Protein AF-A0A7S2NGM6-F1 (afdb_monomer)

Solvent-accessible surface area (backbone atoms only — not comparable to full-atom values): 11940 Å² total; per-residue (Å²): 82,36,32,37,33,45,49,42,89,90,38,67,65,58,41,50,44,45,74,66,43,60,67,60,17,32,35,34,34,20,30,27,85,57,37,50,48,72,68,43,50,50,50,50,49,59,48,48,64,68,57,46,58,88,62,26,72,83,72,31,34,22,42,80,71,49,78,42,76,29,30,59,62,53,42,58,72,81,42,68,95,61,77,67,72,42,76,45,73,59,84,74,80,75,63,60,42,75,82,64,88,44,73,68,51,50,53,35,62,69,27,51,87,22,94,26,66,33,36,69,42,22,38,86,92,52,85,64,39,46,32,60,48,62,69,72,54,50,50,67,58,44,14,48,40,34,28,77,48,25,89,40,94,46,63,67,60,22,37,55,49,25,46,54,54,52,53,49,30,73,76,73,46,74,55,62,28,35,29,63,52,22,54,52,40,44,73,77,41,68,66,58,84,90,69,82,56,58,53,30,48,32,48,52,47,8,52,30,39,60,58,57,44,54,71,83,38,109

Mean predicted aligned error: 10.1 Å

InterPro domains:
  IPR002903 Ribosomal RNA small subunit methyltransferase H [PF01795] (1-218)
  IPR002903 Ribosomal RNA small subunit methyltransferase H [PTHR11265] (2-218)
  IPR023397 S-adenosyl-L-methionine-dependent methyltransferase, MraW, recognition domain superfamily [G3DSA:1.10.150.170] (107-213)
  IPR023397 S-adenosyl-L-methionine-dependent methyltransferase, MraW, recognition domain superfamily [SSF81799] (108-212)

Nearest PDB structures (foldseek):
  3tka-assembly1_A-2  TM=7.757E-01  e=1.395E-12  Escherichia coli K-12
  1n2x-assembly1_A  TM=7.872E-01  e=7.703E-11  Thermotoga maritima
  1n2x-assembly2_B  TM=7.742E-01  e=1.447E-10  Thermotoga maritima
  5w0t-assembly1_A-2  TM=2.147E-01  e=2.480E-01  Saccharomyces cerevisiae S288C
  2der-assembly2_B  TM=3.338E-01  e=1.165E+00  Escherichia coli

pLDDT: mean 81.14, std 15.0, range [38.56, 97.69]

Sequence (218 aa):
GLYLDASFGRGAYSAELLARAPRGSKLLVAVGEGQADPAAVASARGFLDRAVPAGAAEEGRCTVAGVLPRSLGDVGEALAGQELAGALVDLGAAFLPPGAASADDLLRAFSPLADAPLDLRADRQRGVPASQWLASATVEELSWVLHAYGEDDDPLSALRLAEVILDHQRLNGPYRSVSKLADVVRKAKPATEDKGIHPAKLVLQALRIFVNGELEQL

Structure (mmCIF, N/CA/C/O backbone):
data_AF-A0A7S2NGM6-F1
#
_entry.id   AF-A0A7S2NGM6-F1
#
loop_
_atom_site.group_PDB
_atom_site.id
_atom_site.type_symbol
_atom_site.label_atom_id
_atom_site.label_alt_id
_atom_site.label_comp_id
_atom_site.label_asym_id
_atom_site.label_entity_id
_atom_site.label_seq_id
_atom_site.pdbx_PDB_ins_code
_atom_site.Cartn_x
_atom_site.Cartn_y
_atom_site.Cartn_z
_atom_site.occupancy
_atom_site.B_iso_or_equiv
_atom_site.auth_seq_id
_atom_site.auth_comp_id
_atom_site.auth_asym_id
_atom_site.auth_atom_id
_atom_site.pdbx_PDB_model_num
ATOM 1 N N . GLY A 1 1 ? -17.500 -9.288 22.401 1.00 90.81 1 GLY A N 1
ATOM 2 C CA . GLY A 1 1 ? -16.338 -9.966 21.787 1.00 90.81 1 GLY A CA 1
ATOM 3 C C . GLY A 1 1 ? -15.256 -8.952 21.479 1.00 90.81 1 GLY A C 1
ATOM 4 O O . GLY A 1 1 ? -15.525 -7.758 21.597 1.00 90.81 1 GLY A O 1
ATOM 5 N N . LEU A 1 2 ? -14.054 -9.401 21.126 1.00 94.94 2 LEU A N 1
ATOM 6 C CA . LEU A 1 2 ? -12.957 -8.514 20.739 1.00 94.94 2 LEU A CA 1
ATOM 7 C C . LEU A 1 2 ? -12.918 -8.349 19.215 1.00 94.94 2 LEU A C 1
ATOM 9 O O . LEU A 1 2 ? -12.900 -9.343 18.501 1.00 94.94 2 LEU A O 1
ATOM 13 N N . TYR A 1 3 ? -12.907 -7.114 18.728 1.00 95.38 3 TYR A N 1
ATOM 14 C CA . TYR A 1 3 ? -12.758 -6.773 17.316 1.00 95.38 3 TYR A CA 1
ATOM 15 C C . TYR A 1 3 ? -11.400 -6.124 17.079 1.00 95.38 3 TYR A C 1
ATOM 17 O O . TYR A 1 3 ? -10.904 -5.410 17.952 1.00 95.38 3 TYR A O 1
ATOM 25 N N . LEU A 1 4 ? -10.830 -6.344 15.898 1.00 93.88 4 LEU A N 1
ATOM 26 C CA . LEU A 1 4 ? -9.596 -5.711 15.444 1.00 93.88 4 LEU A CA 1
ATOM 27 C C . LEU A 1 4 ? -9.874 -4.816 14.229 1.00 93.88 4 LEU A C 1
ATOM 29 O O . LEU A 1 4 ? -10.459 -5.283 13.257 1.00 93.88 4 LEU A O 1
ATOM 33 N N . ASP A 1 5 ? -9.412 -3.570 14.262 1.00 92.31 5 ASP A N 1
ATOM 34 C CA . ASP A 1 5 ? -9.160 -2.758 13.064 1.00 92.31 5 ASP A CA 1
ATOM 35 C C . ASP A 1 5 ? -7.647 -2.756 12.820 1.00 92.31 5 ASP A C 1
ATOM 37 O O . ASP A 1 5 ? -6.901 -2.138 13.581 1.00 92.31 5 ASP A O 1
ATOM 41 N N . ALA A 1 6 ? -7.183 -3.498 11.814 1.00 88.00 6 ALA A N 1
ATOM 42 C CA . ALA A 1 6 ? -5.757 -3.647 11.523 1.00 88.00 6 ALA A CA 1
ATOM 43 C C . ALA A 1 6 ? -5.210 -2.562 10.572 1.00 88.00 6 ALA A C 1
ATOM 45 O O . ALA A 1 6 ? -4.041 -2.603 10.191 1.00 88.00 6 ALA A O 1
ATOM 46 N N . SER A 1 7 ? -6.049 -1.601 10.175 1.00 80.44 7 SER A N 1
ATOM 47 C CA . SER A 1 7 ? -5.772 -0.632 9.111 1.00 80.44 7 SER A CA 1
ATOM 48 C C . SER A 1 7 ? -6.390 0.730 9.439 1.00 80.44 7 SER A C 1
ATOM 50 O O . SER A 1 7 ? -7.116 1.303 8.626 1.00 80.44 7 SER A O 1
ATOM 52 N N . PHE A 1 8 ? -6.115 1.258 10.640 1.00 83.75 8 PHE A N 1
ATOM 53 C CA . PHE A 1 8 ? -6.819 2.415 11.211 1.00 83.75 8 PHE A CA 1
ATOM 54 C C . PHE A 1 8 ? -6.991 3.604 10.252 1.00 83.75 8 PHE A C 1
ATOM 56 O O . PHE A 1 8 ? -8.030 4.264 10.271 1.00 83.75 8 PHE A O 1
ATOM 63 N N . GLY A 1 9 ? -5.993 3.901 9.411 1.00 77.81 9 GLY A N 1
ATOM 64 C CA . GLY A 1 9 ? -6.052 5.005 8.452 1.00 77.81 9 GLY A CA 1
ATOM 65 C C . GLY A 1 9 ? -6.415 6.330 9.135 1.00 77.81 9 GLY A C 1
ATOM 66 O O . GLY A 1 9 ? -5.622 6.882 9.894 1.00 77.81 9 GLY A O 1
ATOM 67 N N . ARG A 1 10 ? -7.633 6.840 8.883 1.00 77.56 10 ARG A N 1
ATOM 68 C CA . ARG A 1 10 ? -8.196 8.044 9.544 1.00 77.56 10 ARG A CA 1
ATOM 69 C C . ARG A 1 10 ? -9.312 7.750 10.560 1.00 77.56 10 ARG A C 1
ATOM 71 O O . ARG A 1 10 ? -9.967 8.681 11.021 1.00 77.56 10 ARG A O 1
ATOM 78 N N . GLY A 1 11 ? -9.556 6.481 10.872 1.00 85.69 11 GLY A N 1
ATOM 79 C CA . GLY A 1 11 ? -10.484 6.026 11.905 1.00 85.69 11 GLY A CA 1
ATOM 80 C C . GLY A 1 11 ? -11.950 5.901 11.486 1.00 85.69 11 GLY A C 1
ATOM 81 O O . GLY A 1 11 ? -12.795 5.665 12.344 1.00 85.69 11 GLY A O 1
ATOM 82 N N . ALA A 1 12 ? -12.280 6.033 10.195 1.00 85.75 12 ALA A N 1
ATOM 83 C CA . ALA A 1 12 ? -13.665 5.945 9.719 1.00 85.75 12 ALA A CA 1
ATOM 84 C C . ALA A 1 12 ? -14.311 4.589 10.054 1.00 85.75 12 ALA A C 1
ATOM 86 O O . ALA A 1 12 ? -15.390 4.550 10.643 1.00 85.75 12 ALA A O 1
ATOM 87 N N . TYR A 1 13 ? -13.627 3.482 9.758 1.00 89.31 13 TYR A N 1
ATOM 88 C CA . TYR A 1 13 ? -14.146 2.156 10.087 1.00 89.31 13 TYR A CA 1
ATOM 89 C C . TYR A 1 13 ? -14.149 1.876 11.585 1.00 89.31 13 TYR A C 1
ATOM 91 O O . TYR A 1 13 ? -15.131 1.350 12.099 1.00 89.31 13 TYR A O 1
ATOM 99 N N . SER A 1 14 ? -13.095 2.276 12.300 1.00 92.06 14 SER A N 1
ATOM 100 C CA . SER A 1 14 ? -13.061 2.222 13.763 1.00 92.06 14 SER A CA 1
ATOM 101 C C . SER A 1 14 ? -14.266 2.926 14.398 1.00 92.06 14 SER A C 1
ATOM 103 O O . SER A 1 14 ? -14.893 2.371 15.299 1.00 92.06 14 SER A O 1
ATOM 105 N N . ALA A 1 15 ? -14.636 4.118 13.921 1.00 91.38 15 ALA A N 1
ATOM 106 C CA . ALA A 1 15 ? -15.812 4.837 14.409 1.00 91.38 15 ALA A CA 1
ATOM 107 C C . ALA A 1 15 ? -17.113 4.067 14.128 1.00 91.38 15 ALA A C 1
ATOM 109 O O . ALA A 1 15 ? -17.970 3.960 15.007 1.00 91.38 15 ALA A O 1
ATOM 110 N N . GLU A 1 16 ? -17.240 3.469 12.943 1.00 91.38 16 GLU A N 1
ATOM 111 C CA . GLU A 1 16 ? -18.412 2.668 12.584 1.00 91.38 16 GLU A CA 1
ATOM 112 C C . GLU A 1 16 ? -18.514 1.383 13.423 1.00 91.38 16 GLU A C 1
ATOM 114 O O . GLU A 1 16 ? -19.596 1.022 13.891 1.00 91.38 16 GLU A O 1
ATOM 119 N N . LEU A 1 17 ? -17.381 0.722 13.684 1.00 91.69 17 LEU A N 1
ATOM 120 C CA . LEU A 1 17 ? -17.295 -0.432 14.579 1.00 91.69 17 LEU A CA 1
ATOM 121 C C . LEU A 1 17 ? -17.684 -0.049 16.008 1.00 91.69 17 LEU A C 1
ATOM 123 O O . LEU A 1 17 ? -18.464 -0.762 16.635 1.00 91.69 17 LEU A O 1
ATOM 127 N N . LEU A 1 18 ? -17.214 1.087 16.525 1.00 92.81 18 LEU A N 1
ATOM 128 C CA . LEU A 1 18 ? -17.619 1.577 17.847 1.00 92.81 18 LEU A CA 1
ATOM 129 C C . LEU A 1 18 ? -19.128 1.858 17.924 1.00 92.81 18 LEU A C 1
ATOM 131 O O . LEU A 1 18 ? -19.755 1.584 18.949 1.00 92.81 18 LEU A O 1
ATOM 135 N N . ALA A 1 19 ? -19.722 2.362 16.842 1.00 89.88 19 ALA A N 1
ATOM 136 C CA . ALA A 1 19 ? -21.146 2.677 16.784 1.00 89.88 19 ALA A CA 1
ATOM 137 C C . ALA A 1 19 ? -22.045 1.437 16.634 1.00 89.88 19 ALA A C 1
ATOM 139 O O . ALA A 1 19 ? -23.153 1.424 17.175 1.00 89.88 19 ALA A O 1
ATOM 140 N N . ARG A 1 20 ? -21.599 0.411 15.893 1.00 90.12 20 ARG A N 1
ATOM 141 C CA . ARG A 1 20 ? -22.454 -0.715 15.471 1.00 90.12 20 ARG A CA 1
ATOM 142 C C . ARG A 1 20 ? -22.097 -2.072 16.052 1.00 90.12 20 ARG A C 1
ATOM 144 O O . ARG A 1 20 ? -22.927 -2.980 15.970 1.00 90.12 20 ARG A O 1
ATOM 151 N N . ALA A 1 21 ? -20.896 -2.251 16.597 1.00 91.62 21 ALA A N 1
ATOM 152 C CA . ALA A 1 21 ? -20.508 -3.544 17.142 1.00 91.62 21 ALA A CA 1
ATOM 153 C C . ALA A 1 21 ? -21.448 -3.957 18.291 1.00 91.62 21 ALA A C 1
ATOM 155 O O . ALA A 1 21 ? -21.998 -3.101 18.994 1.00 91.62 21 ALA A O 1
ATOM 156 N N . PRO A 1 22 ? -21.631 -5.272 18.513 1.00 92.88 22 PRO A N 1
ATOM 157 C CA . PRO A 1 22 ? -22.486 -5.772 19.578 1.00 92.88 22 PRO A CA 1
ATOM 158 C C . PRO A 1 22 ? -22.140 -5.160 20.937 1.00 92.88 22 PRO A C 1
ATOM 160 O O . PRO A 1 22 ? -20.972 -4.904 21.241 1.00 92.88 22 PRO A O 1
ATOM 163 N N . ARG A 1 23 ? -23.156 -4.984 21.784 1.00 92.56 23 ARG A N 1
ATOM 164 C CA . ARG A 1 23 ? -22.979 -4.477 23.148 1.00 92.56 23 ARG A CA 1
ATOM 165 C C . ARG A 1 23 ? -21.928 -5.275 23.933 1.00 92.56 23 ARG A C 1
ATOM 167 O O . ARG A 1 23 ? -21.820 -6.491 23.788 1.00 92.56 23 ARG A O 1
ATOM 174 N N . GLY A 1 24 ? -21.134 -4.576 24.741 1.00 91.75 24 GLY A N 1
ATOM 175 C CA . GLY A 1 24 ? -20.036 -5.125 25.538 1.00 91.75 24 GLY A CA 1
ATOM 176 C C . GLY A 1 24 ? -18.816 -5.545 24.716 1.00 91.75 24 GLY A C 1
ATOM 177 O O . GLY A 1 24 ? -17.916 -6.202 25.242 1.00 91.75 24 GLY A O 1
ATOM 178 N N . SER A 1 25 ? -18.780 -5.218 23.423 1.00 94.81 25 SER A N 1
ATOM 179 C CA . SER A 1 25 ? -17.614 -5.490 22.587 1.00 94.81 25 SER A CA 1
ATOM 180 C C . SER A 1 25 ? -16.473 -4.523 22.869 1.00 94.81 25 SER A C 1
ATOM 182 O O . SER A 1 25 ? -16.657 -3.442 23.429 1.00 94.81 25 SER A O 1
ATOM 184 N N . LYS A 1 26 ? -15.275 -4.947 22.484 1.00 94.81 26 LYS A N 1
ATOM 185 C CA . LYS A 1 26 ? -14.062 -4.151 22.593 1.00 94.81 26 LYS A CA 1
ATOM 186 C C . LYS A 1 26 ? -13.407 -4.041 21.226 1.00 94.81 26 LYS A C 1
ATOM 188 O O . LYS A 1 26 ? -13.394 -5.029 20.498 1.00 94.81 26 LYS A O 1
ATOM 193 N N . LEU A 1 27 ? -12.853 -2.880 20.907 1.00 94.69 27 LEU A N 1
ATOM 194 C CA . LEU A 1 27 ? -12.108 -2.622 19.681 1.00 94.69 27 LEU A CA 1
ATOM 195 C C . LEU A 1 27 ? -10.621 -2.443 20.000 1.00 94.69 27 LEU A C 1
ATOM 197 O O . LEU A 1 27 ? -10.245 -1.546 20.755 1.00 94.69 27 LEU A O 1
ATOM 201 N N . LEU A 1 28 ? -9.784 -3.294 19.422 1.00 94.25 28 LEU A N 1
ATOM 202 C CA . LEU A 1 28 ? -8.342 -3.108 19.315 1.00 94.25 28 LEU A CA 1
ATOM 203 C C . LEU A 1 28 ? -8.032 -2.491 17.950 1.00 94.25 28 LEU A C 1
ATOM 205 O O . LEU A 1 28 ? -8.610 -2.890 16.943 1.00 94.25 28 LEU A O 1
ATOM 209 N N . VAL A 1 29 ? -7.132 -1.515 17.923 1.00 91.88 29 VAL A N 1
ATOM 210 C CA . VAL A 1 29 ? -6.756 -0.795 16.702 1.00 91.88 29 VAL A CA 1
ATOM 211 C C . VAL A 1 29 ? -5.259 -0.937 16.479 1.00 91.88 29 VAL A C 1
ATOM 213 O O . VAL A 1 29 ? -4.487 -0.604 17.375 1.00 91.88 29 VAL A O 1
ATOM 216 N N . ALA A 1 30 ? -4.836 -1.396 15.306 1.00 88.50 30 ALA A N 1
ATOM 217 C CA . ALA A 1 30 ? -3.436 -1.412 14.901 1.00 88.50 30 ALA A CA 1
ATOM 218 C C . ALA A 1 30 ? -3.110 -0.199 14.017 1.00 88.50 30 ALA A C 1
ATOM 220 O O . ALA A 1 30 ? -3.886 0.195 13.143 1.00 88.50 30 ALA A O 1
ATOM 221 N N . VAL A 1 31 ? -1.947 0.398 14.258 1.00 80.56 31 VAL A N 1
ATOM 222 C CA . VAL A 1 31 ? -1.371 1.494 13.470 1.00 80.56 31 VAL A CA 1
ATOM 223 C C . VAL A 1 31 ? 0.009 1.052 12.982 1.00 80.56 31 VAL A C 1
ATOM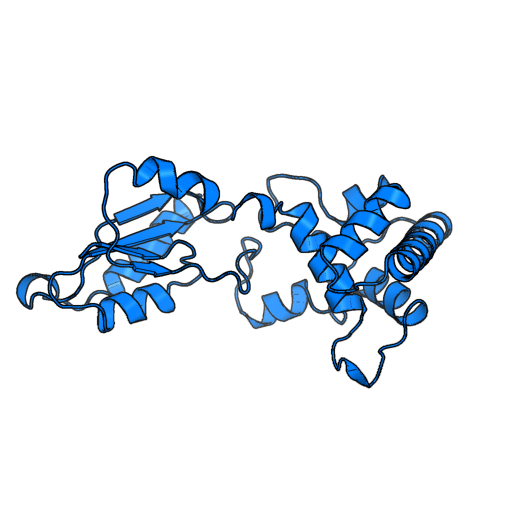 225 O O . VAL A 1 31 ? 0.941 0.937 13.778 1.00 80.56 31 VAL A O 1
ATOM 228 N N . GLY A 1 32 ? 0.097 0.752 11.679 1.00 67.81 32 GLY A N 1
ATOM 229 C CA . GLY A 1 32 ? 1.257 0.143 11.016 1.00 67.81 32 GLY A CA 1
ATOM 230 C C . G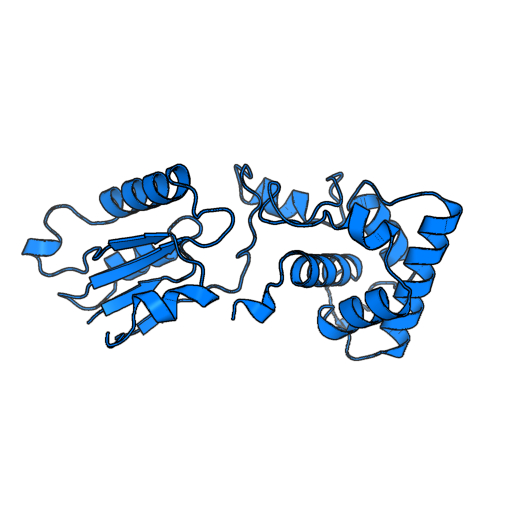LY A 1 32 ? 2.353 1.104 10.548 1.00 67.81 32 GLY A C 1
ATOM 231 O O . GL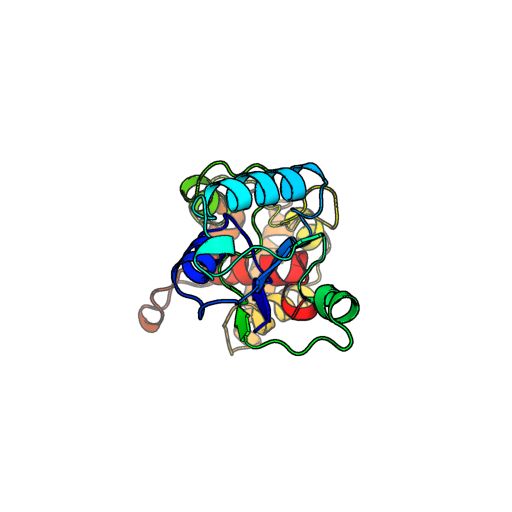Y A 1 32 ? 2.324 2.299 10.845 1.00 67.81 32 GLY A O 1
ATOM 232 N N . GLU A 1 33 ? 3.355 0.579 9.829 1.00 54.19 33 GLU A N 1
ATOM 233 C CA . GLU A 1 33 ? 4.542 1.344 9.411 1.00 54.19 33 GLU A CA 1
ATOM 234 C C . GLU A 1 33 ? 4.197 2.545 8.507 1.00 54.19 33 GLU A C 1
ATOM 236 O O . GLU A 1 33 ? 3.277 2.504 7.695 1.00 54.19 33 GLU A O 1
ATOM 241 N N . GLY A 1 34 ? 4.898 3.664 8.728 1.00 55.22 34 GLY A N 1
ATOM 242 C CA . GLY A 1 34 ? 4.520 5.005 8.256 1.00 55.22 34 GLY A CA 1
ATOM 243 C C . GLY A 1 34 ? 3.577 5.772 9.204 1.00 55.22 34 GLY A C 1
ATOM 244 O O . GLY A 1 34 ? 3.481 6.996 9.102 1.00 55.22 34 GLY A O 1
ATOM 245 N N . GLN A 1 35 ? 2.916 5.086 10.151 1.00 52.00 35 GLN A N 1
ATOM 246 C CA . GLN A 1 35 ? 2.034 5.636 11.204 1.00 52.00 35 GLN A CA 1
ATOM 247 C C . GLN A 1 35 ? 2.297 5.017 12.603 1.00 52.00 35 GLN A C 1
ATOM 249 O O . GLN A 1 35 ? 1.558 5.274 13.550 1.00 52.00 35 GLN A O 1
ATOM 254 N N . ALA A 1 36 ? 3.358 4.224 12.769 1.00 52.81 36 ALA A N 1
ATOM 255 C CA . ALA A 1 36 ? 3.771 3.651 14.056 1.00 52.81 36 ALA A CA 1
ATOM 256 C C . ALA A 1 36 ? 4.654 4.606 14.895 1.00 52.81 36 ALA A C 1
ATOM 258 O O . ALA A 1 36 ? 5.235 4.208 15.904 1.00 52.81 36 ALA A O 1
ATOM 259 N N . ASP A 1 37 ? 4.771 5.874 14.489 1.00 62.28 37 ASP A N 1
ATOM 260 C CA . ASP A 1 37 ? 5.362 6.935 15.310 1.00 62.28 37 ASP A CA 1
ATOM 261 C C . ASP A 1 37 ? 4.427 7.242 16.504 1.00 62.28 37 ASP A C 1
ATOM 263 O O . ASP A 1 37 ? 3.202 7.297 16.321 1.00 62.28 37 ASP A O 1
ATOM 267 N N . PRO A 1 38 ? 4.963 7.485 17.719 1.00 69.62 38 PRO A N 1
ATOM 268 C CA . PRO A 1 38 ? 4.216 8.041 18.850 1.00 69.62 38 PRO A CA 1
ATOM 269 C C . PRO A 1 38 ? 3.168 9.111 18.495 1.00 69.62 38 PRO A C 1
ATOM 271 O O . PRO A 1 38 ? 2.083 9.114 19.080 1.00 69.62 38 PRO A O 1
ATOM 274 N N . ALA A 1 39 ? 3.448 9.995 17.534 1.00 70.25 39 ALA A N 1
ATOM 275 C CA . ALA A 1 39 ? 2.529 11.041 17.086 1.00 70.25 39 ALA A CA 1
ATOM 276 C C . ALA A 1 39 ? 1.257 10.485 16.421 1.00 70.25 39 ALA A C 1
ATOM 278 O O . ALA A 1 39 ? 0.151 10.962 16.687 1.00 70.25 39 ALA A O 1
ATOM 279 N N . ALA A 1 40 ? 1.389 9.461 15.582 1.00 70.19 40 ALA A N 1
ATOM 280 C CA . ALA A 1 40 ? 0.258 8.843 14.901 1.00 70.19 40 ALA A CA 1
ATOM 281 C C . ALA A 1 40 ? -0.549 7.946 15.854 1.00 70.19 40 ALA A C 1
ATOM 283 O O . ALA A 1 40 ? -1.780 7.994 15.838 1.00 70.19 40 ALA A O 1
ATOM 284 N N . VAL A 1 41 ? 0.112 7.257 16.791 1.00 80.56 41 VAL A N 1
ATOM 285 C CA . VAL A 1 41 ? -0.561 6.562 17.904 1.00 80.56 41 VAL A CA 1
ATOM 286 C C . VAL A 1 41 ? -1.352 7.545 18.774 1.00 80.56 41 VAL A C 1
ATOM 288 O O . VAL A 1 41 ? -2.499 7.271 19.132 1.00 80.56 41 VAL A O 1
ATOM 291 N N . ALA A 1 42 ? -0.771 8.700 19.110 1.00 82.94 42 ALA A N 1
ATOM 292 C CA . ALA A 1 42 ? -1.444 9.740 19.887 1.00 82.94 42 ALA A CA 1
ATOM 293 C C . ALA A 1 42 ? -2.636 10.341 19.126 1.00 82.94 42 ALA A C 1
ATOM 295 O O . ALA A 1 42 ? -3.703 10.538 19.710 1.00 82.94 42 ALA A O 1
ATOM 296 N N . SER A 1 43 ? -2.484 10.576 17.820 1.00 82.44 43 SER A N 1
ATOM 297 C CA . SER A 1 43 ? -3.569 11.028 16.943 1.00 82.44 43 SER A CA 1
ATOM 298 C C . SER A 1 43 ? -4.719 10.016 16.900 1.00 82.44 43 SER A C 1
ATOM 300 O O . SER A 1 43 ? -5.878 10.392 17.091 1.00 82.44 43 SER A O 1
ATOM 302 N N . ALA A 1 44 ? -4.400 8.727 16.737 1.00 85.75 44 ALA A N 1
ATOM 303 C CA . ALA A 1 44 ? -5.376 7.643 16.735 1.00 85.75 44 ALA A CA 1
ATOM 304 C C . ALA A 1 44 ? -6.132 7.559 18.064 1.00 85.75 44 ALA A C 1
ATOM 306 O O . ALA A 1 44 ? -7.362 7.552 18.067 1.00 85.75 44 ALA A O 1
ATOM 307 N N . ARG A 1 45 ? -5.416 7.593 19.195 1.00 88.50 45 ARG A N 1
ATOM 308 C CA . ARG A 1 45 ? -6.025 7.645 20.535 1.00 88.50 45 ARG A CA 1
ATOM 309 C C . ARG A 1 45 ? -6.960 8.841 20.678 1.00 88.50 45 ARG A C 1
ATOM 311 O O . ARG A 1 45 ? -8.125 8.660 21.001 1.00 88.50 45 ARG A O 1
ATOM 318 N N . GLY A 1 46 ? -6.492 10.042 20.338 1.00 88.88 46 GLY A N 1
ATOM 319 C CA . GLY A 1 46 ? -7.308 11.250 20.436 1.00 88.88 46 GLY A CA 1
ATOM 320 C C . GLY A 1 46 ? -8.553 11.216 19.544 1.00 88.88 46 GLY A C 1
ATOM 321 O O . GLY A 1 46 ? -9.592 11.753 19.922 1.00 88.88 46 GLY A O 1
ATOM 322 N N . PHE A 1 47 ? -8.478 10.603 18.360 1.00 90.19 47 PHE A N 1
ATOM 323 C CA . PHE A 1 47 ? -9.652 10.366 17.518 1.00 90.19 47 PHE A CA 1
ATOM 324 C C . PHE A 1 47 ? -10.630 9.389 18.176 1.00 90.19 47 PHE A C 1
ATOM 326 O O . PHE A 1 47 ? -11.815 9.699 18.282 1.00 90.19 47 PHE A O 1
ATOM 333 N N . LEU A 1 48 ? -10.132 8.240 18.632 1.00 90.75 48 LEU A N 1
ATOM 334 C CA . LEU A 1 48 ? -10.932 7.178 19.237 1.00 90.75 48 LEU A CA 1
ATOM 335 C C . LEU A 1 48 ? -11.635 7.653 20.514 1.00 90.75 48 LEU A C 1
ATOM 337 O O . LEU A 1 48 ? -12.825 7.402 20.671 1.00 90.75 48 LEU A O 1
ATOM 341 N N . ASP A 1 49 ? -10.952 8.428 21.357 1.00 88.19 49 ASP A N 1
ATOM 342 C CA . ASP A 1 49 ? -11.526 9.014 22.574 1.00 88.19 49 ASP A CA 1
ATOM 343 C C . ASP A 1 49 ? -12.719 9.935 22.272 1.00 88.19 49 ASP A C 1
ATOM 345 O O . ASP A 1 49 ? -13.668 9.999 23.048 1.00 88.19 49 ASP A O 1
ATOM 349 N N . ARG A 1 50 ? -12.703 10.632 21.126 1.00 88.62 50 ARG A N 1
ATOM 350 C CA . ARG A 1 50 ? -13.837 11.456 20.667 1.00 88.62 50 ARG A CA 1
ATOM 351 C C . ARG A 1 50 ? -14.929 10.640 19.979 1.00 88.62 50 ARG A C 1
ATOM 353 O O . ARG A 1 50 ? -16.078 11.073 19.956 1.00 88.62 50 ARG A O 1
ATOM 360 N N . ALA A 1 51 ? -14.566 9.516 19.365 1.00 87.69 51 ALA A N 1
ATOM 361 C CA . ALA A 1 51 ? -15.494 8.646 18.651 1.00 87.69 51 ALA A CA 1
ATOM 362 C C . ALA A 1 51 ? -16.329 7.780 19.607 1.00 87.69 51 ALA A C 1
ATOM 364 O O . ALA A 1 51 ? -17.457 7.421 19.273 1.00 87.69 51 ALA A O 1
ATOM 365 N N . VAL A 1 52 ? -15.801 7.459 20.793 1.00 85.94 52 VAL A N 1
ATOM 366 C CA . VAL A 1 52 ? -16.543 6.758 21.847 1.00 85.94 52 VAL A CA 1
ATOM 367 C C . VAL A 1 52 ? -17.540 7.728 22.501 1.00 85.94 52 VAL A C 1
ATOM 369 O O . VAL A 1 52 ? -17.123 8.731 23.081 1.00 85.94 52 VAL A O 1
ATOM 372 N N . PRO A 1 53 ? -18.858 7.454 22.461 1.00 79.06 53 PRO A N 1
ATOM 373 C CA . PRO A 1 53 ? -19.839 8.283 23.155 1.00 79.06 53 PRO A CA 1
ATOM 374 C C . PRO A 1 53 ? -19.584 8.326 24.668 1.00 79.06 53 PRO A C 1
ATOM 376 O O . PRO A 1 53 ? -19.226 7.316 25.275 1.00 79.06 53 PRO A O 1
ATOM 379 N N . ALA A 1 54 ? -19.837 9.473 25.303 1.00 82.94 54 ALA A N 1
ATOM 380 C CA . ALA A 1 54 ? -19.826 9.560 26.762 1.00 82.94 54 ALA A CA 1
ATOM 381 C C . ALA A 1 54 ? -20.836 8.561 27.358 1.00 82.94 54 ALA A C 1
ATOM 383 O O . ALA A 1 54 ? -21.959 8.460 26.869 1.00 82.94 54 ALA A O 1
ATOM 384 N N . GLY A 1 55 ? -20.434 7.814 28.388 1.00 83.12 55 GLY A N 1
ATOM 385 C CA . GLY A 1 55 ? -21.279 6.774 28.985 1.00 83.12 55 GLY A CA 1
ATOM 386 C C . GLY A 1 55 ? -21.297 5.439 28.224 1.00 83.12 55 GLY A C 1
ATOM 387 O O . GLY A 1 55 ? -22.074 4.548 28.564 1.00 83.12 55 GLY A O 1
ATOM 388 N N . ALA A 1 56 ? -20.482 5.273 27.170 1.00 84.06 56 ALA A N 1
ATOM 389 C CA . ALA A 1 56 ? -20.488 4.059 26.350 1.00 84.06 56 ALA A CA 1
ATOM 390 C C . ALA A 1 56 ? -20.239 2.780 27.162 1.00 84.06 56 ALA A C 1
ATOM 392 O O . ALA A 1 56 ? -20.849 1.756 26.863 1.00 84.06 56 ALA A O 1
ATOM 393 N N . ALA A 1 57 ? -19.381 2.819 28.183 1.00 84.31 57 ALA A N 1
ATOM 394 C CA . ALA A 1 57 ? -19.107 1.648 29.013 1.00 84.31 57 ALA A CA 1
ATOM 395 C C . ALA A 1 57 ? -20.322 1.278 29.881 1.00 84.31 57 ALA A C 1
ATOM 397 O O . ALA A 1 57 ? -20.710 0.112 29.947 1.00 84.31 57 ALA A O 1
ATOM 398 N N . GLU A 1 58 ? -20.952 2.276 30.491 1.00 87.94 58 GLU A N 1
ATOM 399 C CA . GLU A 1 58 ? -22.111 2.156 31.374 1.00 87.94 58 GLU A CA 1
ATOM 400 C C . GLU A 1 58 ? -23.361 1.690 30.617 1.00 87.94 58 GLU A C 1
ATOM 402 O O . GLU A 1 58 ? -24.140 0.883 31.121 1.00 87.94 58 GLU A O 1
ATOM 407 N N . GLU A 1 59 ? -23.523 2.135 29.371 1.00 88.38 59 GLU A N 1
ATOM 408 C CA . GLU A 1 59 ? -24.588 1.694 28.463 1.00 88.38 59 GLU A CA 1
ATOM 409 C C . GLU A 1 59 ? -24.287 0.346 27.780 1.00 88.38 59 GLU A C 1
ATOM 411 O O . GLU A 1 59 ? -25.076 -0.143 26.958 1.00 88.38 59 GLU A O 1
ATOM 416 N N . GLY A 1 60 ? -23.128 -0.246 28.080 1.00 88.06 60 GLY A N 1
ATOM 417 C CA . GLY A 1 60 ? -22.665 -1.493 27.490 1.00 88.06 60 GLY A CA 1
ATOM 418 C C . GLY A 1 60 ? -22.448 -1.399 25.982 1.00 88.06 60 GLY A C 1
ATOM 419 O O . GLY A 1 60 ? -22.646 -2.387 25.288 1.00 88.06 60 GLY A O 1
ATOM 420 N N . ARG A 1 61 ? -22.092 -0.238 25.429 1.00 90.69 61 ARG A N 1
ATOM 421 C CA . ARG A 1 61 ? -21.696 -0.091 24.019 1.00 90.69 61 ARG A CA 1
ATOM 422 C C . ARG A 1 61 ? -20.280 -0.627 23.789 1.00 90.69 61 ARG A C 1
ATOM 424 O O . ARG A 1 61 ? -19.587 -1.037 24.719 1.00 90.69 61 ARG A O 1
ATOM 431 N N . CYS A 1 62 ? -19.869 -0.663 22.525 1.00 91.69 62 CYS A N 1
ATOM 432 C CA . CYS A 1 62 ? -18.499 -1.004 22.174 1.00 91.69 62 CYS A CA 1
ATOM 433 C C . CYS A 1 62 ? -17.531 0.055 22.725 1.00 91.69 62 CYS A C 1
ATOM 435 O O . CYS A 1 62 ? -17.806 1.253 22.650 1.00 91.69 62 CYS A O 1
ATOM 437 N N . THR A 1 63 ? -16.408 -0.387 23.285 1.00 93.56 63 THR A N 1
ATOM 438 C CA . THR A 1 63 ? -15.359 0.491 23.827 1.00 93.56 63 THR A CA 1
ATOM 439 C C . THR A 1 63 ? -14.005 0.168 23.214 1.00 93.56 63 THR A C 1
ATOM 441 O O . THR A 1 63 ? -13.801 -0.895 22.632 1.00 93.56 63 THR A O 1
ATOM 444 N N . VAL A 1 64 ? -13.055 1.087 23.336 1.00 94.19 64 VAL A N 1
ATOM 445 C CA . VAL A 1 64 ? -11.694 0.888 22.831 1.00 94.19 64 VAL A CA 1
ATOM 446 C C . VAL A 1 64 ? -10.888 0.112 23.873 1.00 94.19 64 VAL A C 1
ATOM 448 O O . VAL A 1 64 ? -10.775 0.538 25.020 1.00 94.19 64 VAL A O 1
ATOM 451 N N . ALA A 1 65 ? -10.323 -1.030 23.484 1.00 92.75 65 ALA A N 1
ATOM 452 C CA . ALA A 1 65 ? -9.416 -1.820 24.319 1.00 92.75 65 ALA A CA 1
ATOM 453 C C . ALA A 1 65 ? -7.971 -1.320 24.251 1.00 92.75 65 ALA A C 1
ATOM 455 O O . ALA A 1 65 ? -7.240 -1.431 25.234 1.00 92.75 65 ALA A O 1
ATOM 456 N N . GLY A 1 66 ? -7.548 -0.783 23.108 1.00 91.25 66 GLY A N 1
ATOM 457 C CA . GLY A 1 66 ? -6.196 -0.269 22.957 1.00 91.25 66 GLY A CA 1
ATOM 458 C C . GLY A 1 66 ? -5.834 0.092 21.526 1.00 91.25 66 GLY A C 1
ATOM 459 O O . GLY A 1 66 ? -6.544 -0.238 20.578 1.00 91.25 66 GLY A O 1
ATOM 460 N N . VAL A 1 67 ? -4.688 0.760 21.410 1.00 90.88 67 VAL A N 1
ATOM 461 C CA . VAL A 1 67 ? -4.041 1.101 20.143 1.00 90.88 67 VAL A CA 1
ATOM 462 C C . VAL A 1 67 ? -2.654 0.463 20.141 1.00 90.88 67 VAL A C 1
ATOM 464 O O . VAL A 1 67 ? -1.848 0.758 21.030 1.00 90.88 67 VAL A O 1
ATOM 467 N N . LEU A 1 68 ? -2.402 -0.418 19.177 1.00 88.69 68 LEU A N 1
ATOM 468 C CA . LEU A 1 68 ? -1.162 -1.162 18.991 1.00 88.69 68 LEU A CA 1
ATOM 469 C C . LEU A 1 68 ? -0.305 -0.480 17.914 1.00 88.69 68 LEU A C 1
ATOM 471 O O . LEU A 1 68 ? -0.765 -0.359 16.780 1.00 88.69 68 LEU A O 1
ATOM 475 N N . PRO A 1 69 ? 0.939 -0.070 18.216 1.00 85.19 69 PRO A N 1
ATOM 476 C CA . PRO A 1 69 ? 1.880 0.438 17.217 1.00 85.19 69 PRO A CA 1
ATOM 477 C C . PRO A 1 69 ? 2.519 -0.727 16.448 1.00 85.19 69 PRO A C 1
ATOM 479 O O . PRO A 1 69 ? 3.702 -1.020 16.611 1.00 85.19 69 PRO A O 1
ATOM 482 N N . ARG A 1 70 ? 1.706 -1.469 15.698 1.00 83.25 70 ARG A N 1
ATOM 483 C CA . ARG A 1 70 ? 2.101 -2.670 14.954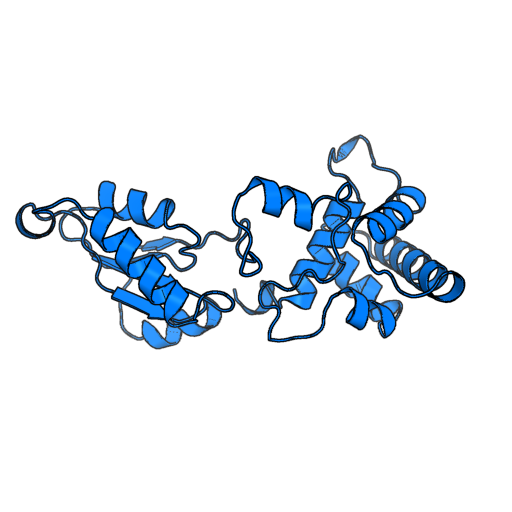 1.00 83.25 70 ARG A CA 1
ATOM 484 C C . ARG A 1 70 ? 1.477 -2.631 13.564 1.00 83.25 70 ARG A C 1
ATOM 486 O O . ARG A 1 70 ? 0.337 -2.186 13.423 1.00 83.25 70 ARG A O 1
ATOM 493 N N . SER A 1 71 ? 2.220 -3.087 12.559 1.00 76.88 71 SER A N 1
ATOM 494 C CA . SER A 1 71 ? 1.683 -3.340 11.219 1.00 76.88 71 SER A CA 1
ATOM 495 C C . SER A 1 71 ? 0.804 -4.588 11.213 1.00 76.88 71 SER A C 1
ATOM 497 O O . SER A 1 71 ? 0.764 -5.338 12.190 1.00 76.88 71 SER A O 1
ATOM 499 N N . LEU A 1 72 ? 0.099 -4.801 10.100 1.00 76.94 72 LEU A N 1
ATOM 500 C CA . LEU A 1 72 ? -0.712 -5.994 9.882 1.00 76.94 72 LEU A CA 1
ATOM 501 C C . LEU A 1 72 ? 0.115 -7.281 10.044 1.00 76.94 72 LEU A C 1
ATOM 503 O O . LEU A 1 72 ? -0.310 -8.163 10.783 1.00 76.94 72 LEU A O 1
ATOM 507 N N . GLY A 1 73 ? 1.316 -7.342 9.457 1.00 76.25 73 GLY A N 1
ATOM 508 C CA . GLY A 1 73 ? 2.194 -8.514 9.555 1.00 76.25 73 GLY A CA 1
ATOM 509 C C . GLY A 1 73 ? 2.617 -8.867 10.989 1.00 76.25 73 GLY A C 1
ATOM 510 O O . GLY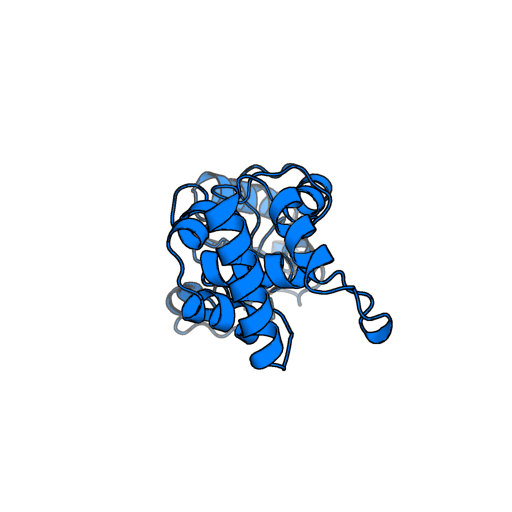 A 1 73 ? 2.741 -10.042 11.325 1.00 76.25 73 GLY A O 1
ATOM 511 N N . ASP A 1 74 ? 2.745 -7.870 11.870 1.00 82.00 74 ASP A N 1
ATOM 512 C CA . ASP A 1 74 ? 3.212 -8.069 13.251 1.00 82.00 74 ASP A CA 1
ATOM 513 C C . ASP A 1 74 ? 2.072 -8.161 14.280 1.00 82.00 74 ASP A C 1
ATOM 515 O O . ASP A 1 74 ? 2.293 -8.507 15.447 1.00 82.00 74 ASP A O 1
ATOM 519 N N . VAL A 1 75 ? 0.836 -7.809 13.903 1.00 85.25 75 VAL A N 1
ATOM 520 C CA . VAL A 1 75 ? -0.278 -7.725 14.863 1.00 85.25 75 VAL A CA 1
ATOM 521 C C . VAL A 1 75 ? -0.635 -9.095 15.443 1.00 85.25 75 VAL A C 1
ATOM 523 O O . VAL A 1 75 ? -1.090 -9.179 16.585 1.00 85.25 75 VAL A O 1
ATOM 526 N N . GLY A 1 76 ? -0.375 -10.172 14.697 1.00 84.19 76 GLY A N 1
ATOM 527 C CA . GLY A 1 76 ? -0.626 -11.546 15.130 1.00 84.19 76 GLY A CA 1
ATOM 528 C C . GLY A 1 76 ? 0.136 -11.922 16.401 1.00 84.19 76 GLY A C 1
ATOM 529 O O . GLY A 1 76 ? -0.443 -12.530 17.301 1.00 84.19 76 GLY A O 1
ATOM 530 N N . GLU A 1 77 ? 1.394 -11.493 16.537 1.00 84.31 77 GLU A N 1
ATOM 531 C CA . GLU A 1 77 ? 2.194 -11.752 17.741 1.00 84.31 77 GLU A CA 1
ATOM 532 C C . GLU A 1 77 ? 1.591 -11.076 18.978 1.00 84.31 77 GLU A C 1
ATOM 534 O O . GLU A 1 77 ? 1.517 -11.669 20.055 1.00 84.31 77 GLU A O 1
ATOM 539 N N . ALA A 1 78 ? 1.102 -9.842 18.819 1.00 82.81 78 ALA A N 1
ATOM 540 C CA . ALA A 1 78 ? 0.473 -9.082 19.899 1.00 82.81 78 ALA A CA 1
ATOM 541 C C . ALA A 1 78 ? -0.897 -9.649 20.314 1.00 82.81 78 ALA A C 1
ATOM 543 O O . ALA A 1 78 ? -1.368 -9.378 21.421 1.00 82.81 78 ALA A O 1
ATOM 544 N N . LEU A 1 79 ? -1.536 -10.421 19.434 1.00 86.94 79 LEU A N 1
ATOM 545 C CA . LEU A 1 79 ? -2.849 -11.029 19.646 1.00 86.94 79 LEU A CA 1
ATOM 546 C C . LEU A 1 79 ? -2.768 -12.521 19.989 1.00 86.94 79 LEU A C 1
ATOM 548 O O . LEU A 1 79 ? -3.807 -13.174 20.099 1.00 86.94 79 LEU A O 1
ATOM 552 N N . ALA A 1 80 ? -1.568 -13.071 20.186 1.00 86.69 80 ALA A N 1
ATOM 553 C CA . ALA A 1 80 ? -1.382 -14.484 20.489 1.00 86.69 80 ALA A CA 1
ATOM 554 C C . ALA A 1 80 ? -2.247 -14.928 21.688 1.00 86.69 80 ALA A C 1
ATOM 556 O O . ALA A 1 80 ? -2.159 -14.386 22.792 1.00 86.69 80 ALA A O 1
ATOM 557 N N . GLY A 1 81 ? -3.110 -15.923 21.457 1.00 84.94 81 GLY A N 1
ATOM 558 C CA . GLY A 1 81 ? -4.028 -16.461 22.468 1.00 84.94 81 GLY A CA 1
ATOM 559 C C . GLY A 1 81 ? -5.298 -15.637 22.716 1.00 84.94 81 GLY A C 1
ATOM 560 O O . GLY A 1 81 ? -6.072 -15.993 23.603 1.00 84.94 81 GLY A O 1
ATOM 561 N N . GLN A 1 82 ? -5.538 -14.562 21.959 1.00 87.81 82 GLN A N 1
ATOM 562 C CA . GLN A 1 82 ? -6.802 -13.823 21.973 1.00 87.81 82 GLN A CA 1
ATOM 563 C C . GLN A 1 82 ? -7.732 -14.335 20.868 1.00 87.81 82 GLN A C 1
ATOM 565 O O . GLN A 1 82 ? -7.334 -14.454 19.712 1.00 87.81 82 GLN A O 1
ATOM 570 N N . GLU A 1 83 ? -8.994 -14.591 21.206 1.00 91.94 83 GLU A N 1
ATOM 571 C CA . GLU A 1 83 ? -10.022 -14.930 20.221 1.00 91.94 83 GLU A CA 1
ATOM 572 C C . GLU A 1 83 ? -10.695 -13.649 19.707 1.00 91.94 83 GLU A C 1
ATOM 574 O O . GLU A 1 83 ? -11.284 -12.878 20.477 1.00 91.94 83 GLU A O 1
ATOM 579 N N . LEU A 1 84 ? -10.596 -13.405 18.398 1.00 93.31 84 LEU A N 1
ATOM 580 C CA . LEU A 1 84 ? -11.256 -12.279 17.745 1.00 93.31 84 LEU A CA 1
ATOM 581 C C . LEU A 1 84 ? -12.674 -12.674 17.323 1.00 93.31 84 LEU A C 1
ATOM 583 O O . LEU A 1 84 ? -12.880 -13.648 16.608 1.00 93.31 84 LEU A O 1
ATOM 587 N N . ALA A 1 85 ? -13.651 -11.856 17.706 1.00 94.81 85 ALA A N 1
ATOM 588 C CA . ALA A 1 85 ? -15.013 -11.914 17.182 1.00 94.81 85 ALA A CA 1
ATOM 589 C C . ALA A 1 85 ? -15.107 -11.374 15.743 1.00 94.81 85 ALA A C 1
ATOM 591 O O . ALA A 1 85 ? -16.081 -11.647 15.045 1.00 94.81 85 ALA A O 1
ATOM 592 N N . GLY A 1 86 ? -14.113 -10.598 15.308 1.00 92.38 86 GLY A N 1
ATOM 593 C CA . GLY A 1 86 ? -13.980 -10.116 13.940 1.00 92.38 86 GLY A CA 1
ATOM 594 C C . GLY A 1 86 ? -12.709 -9.293 13.754 1.00 92.38 86 GLY A C 1
ATOM 595 O O . GLY A 1 86 ? -12.211 -8.681 14.700 1.00 92.38 86 GLY A O 1
ATOM 596 N N . ALA A 1 87 ? -12.198 -9.266 12.530 1.00 91.56 87 ALA A N 1
ATOM 597 C CA . ALA A 1 87 ? -11.084 -8.420 12.133 1.00 91.56 87 ALA A CA 1
ATOM 598 C C . ALA A 1 87 ? -11.447 -7.681 10.845 1.00 91.56 87 ALA A C 1
ATOM 600 O O . ALA A 1 87 ? -12.067 -8.253 9.948 1.00 91.56 87 ALA A O 1
ATOM 601 N N . LEU A 1 88 ? -11.068 -6.412 10.778 1.00 89.06 88 LEU A N 1
ATOM 602 C CA . LEU A 1 88 ? -11.148 -5.584 9.591 1.00 89.06 88 LEU A CA 1
ATOM 603 C C . LEU A 1 88 ? -9.736 -5.304 9.096 1.00 89.06 88 LEU A C 1
ATOM 605 O O . LEU A 1 88 ? -8.874 -4.873 9.864 1.00 89.06 88 LEU A O 1
ATOM 609 N N . VAL A 1 89 ? -9.552 -5.500 7.797 1.00 85.44 89 VAL A N 1
ATOM 610 C CA . VAL A 1 89 ? -8.361 -5.086 7.068 1.00 85.44 89 VAL A CA 1
ATOM 611 C C . VAL A 1 89 ? -8.835 -4.374 5.808 1.00 85.44 89 VAL A C 1
ATOM 613 O O . VAL A 1 89 ? -9.459 -4.992 4.946 1.00 85.44 89 VAL A O 1
ATOM 616 N N . ASP A 1 90 ? -8.581 -3.073 5.716 1.00 79.25 90 ASP A N 1
ATOM 617 C CA . ASP A 1 90 ? -8.747 -2.324 4.475 1.00 79.25 90 ASP A CA 1
ATOM 618 C C . ASP A 1 90 ? -7.440 -2.374 3.679 1.00 79.25 90 ASP A C 1
ATOM 620 O O . ASP A 1 90 ? -6.439 -1.759 4.047 1.00 79.25 90 ASP A O 1
ATOM 624 N N . LEU A 1 91 ? -7.463 -3.139 2.586 1.00 69.06 91 LEU A N 1
ATOM 625 C CA . LEU A 1 91 ? -6.366 -3.241 1.617 1.00 69.06 91 LEU A CA 1
ATOM 626 C C . LEU A 1 91 ? -6.370 -2.071 0.623 1.00 69.06 91 LEU A C 1
ATOM 628 O O . LEU A 1 91 ? -5.415 -1.869 -0.128 1.00 69.06 91 LEU A O 1
ATOM 632 N N . GLY A 1 92 ? -7.452 -1.291 0.607 1.00 60.34 92 GLY A N 1
ATOM 633 C CA . GLY A 1 92 ? -7.593 -0.080 -0.175 1.00 60.34 92 GLY A CA 1
ATOM 634 C C . GLY A 1 92 ? -6.855 1.082 0.480 1.00 60.34 92 GLY A C 1
ATOM 635 O O . GLY A 1 92 ? -7.137 1.480 1.603 1.00 60.34 92 GLY A O 1
ATOM 636 N N . ALA A 1 93 ? -5.917 1.676 -0.260 1.00 51.31 93 ALA A N 1
ATOM 637 C CA . ALA A 1 93 ? -5.220 2.915 0.106 1.00 51.31 93 ALA A CA 1
ATOM 638 C C . ALA A 1 93 ? -4.377 2.871 1.400 1.00 51.31 93 ALA A C 1
ATOM 640 O O . ALA A 1 93 ? -4.020 3.923 1.936 1.00 51.31 93 ALA A O 1
ATOM 641 N N . ALA A 1 94 ? -3.981 1.685 1.864 1.00 42.69 94 ALA A N 1
ATOM 642 C CA . ALA A 1 94 ? -3.168 1.504 3.065 1.00 42.69 94 ALA A CA 1
ATOM 643 C C . ALA A 1 94 ? -1.671 1.827 2.885 1.00 42.69 94 ALA A C 1
ATOM 645 O O . ALA A 1 94 ? -0.846 1.230 3.549 1.00 42.69 94 ALA A O 1
ATOM 646 N N . PHE A 1 95 ? -1.288 2.777 2.030 1.00 47.38 95 PHE A N 1
ATOM 647 C CA . PHE A 1 95 ? 0.098 3.263 1.951 1.00 47.38 95 PHE A CA 1
ATOM 648 C C . PHE A 1 95 ? 0.082 4.771 1.673 1.00 47.38 95 PHE A C 1
ATOM 650 O O . PHE A 1 95 ? 0.407 5.262 0.593 1.00 47.38 95 PHE A O 1
ATOM 657 N N . LEU A 1 96 ? -0.399 5.516 2.673 1.00 47.56 96 LEU A N 1
ATOM 658 C CA . LEU A 1 96 ? -0.386 6.976 2.689 1.00 47.56 96 LEU A CA 1
ATOM 659 C C . LEU A 1 96 ? 1.024 7.450 3.075 1.00 47.56 96 LEU A C 1
ATOM 661 O O . LEU A 1 96 ? 1.483 7.095 4.161 1.00 47.56 96 LEU A O 1
ATOM 665 N N . PRO A 1 97 ? 1.708 8.282 2.270 1.00 39.41 97 PRO A N 1
ATOM 666 C CA . PRO A 1 97 ? 2.916 8.943 2.739 1.00 39.41 97 PRO A CA 1
ATOM 667 C C . PRO A 1 97 ? 2.589 9.900 3.902 1.00 39.41 97 PRO A C 1
ATOM 669 O O . PRO A 1 97 ? 1.587 10.627 3.828 1.00 39.41 97 PRO A O 1
ATOM 672 N N . PRO A 1 98 ? 3.421 9.974 4.961 1.00 38.56 98 PRO A N 1
ATOM 673 C CA . PRO A 1 98 ? 3.235 10.926 6.043 1.00 38.56 98 PRO A CA 1
ATOM 674 C C . PRO A 1 98 ? 3.264 12.352 5.478 1.00 38.56 98 PRO A C 1
ATOM 676 O O . PRO A 1 98 ? 4.208 12.749 4.791 1.00 38.56 98 PRO A O 1
ATOM 679 N N . GLY A 1 99 ? 2.201 13.116 5.754 1.00 41.25 99 GLY A N 1
ATOM 680 C CA . GLY A 1 99 ? 2.056 14.520 5.347 1.00 41.25 99 GLY A CA 1
ATOM 681 C C . GLY A 1 99 ? 1.003 14.812 4.271 1.00 41.25 99 GLY A C 1
ATOM 682 O O . GLY A 1 99 ? 0.816 15.979 3.937 1.00 41.25 99 GLY A O 1
ATOM 683 N N . ALA A 1 100 ? 0.286 13.813 3.744 1.00 45.41 100 ALA A N 1
ATOM 684 C CA . ALA A 1 100 ? -0.870 14.072 2.883 1.00 45.41 100 ALA A CA 1
ATOM 685 C C . ALA A 1 100 ? -2.052 14.615 3.711 1.00 45.41 100 ALA A C 1
ATOM 687 O O . ALA A 1 100 ? -2.640 13.904 4.527 1.00 45.41 100 ALA A O 1
ATOM 688 N N . ALA A 1 101 ? -2.384 15.896 3.525 1.00 41.25 101 ALA A N 1
ATOM 689 C CA . ALA A 1 101 ? -3.397 16.591 4.321 1.00 41.25 101 ALA A CA 1
ATOM 690 C C . ALA A 1 101 ? -4.838 16.253 3.894 1.00 41.25 101 ALA A C 1
ATOM 692 O O . ALA A 1 101 ? -5.764 16.363 4.702 1.00 41.25 101 ALA A O 1
ATOM 693 N N . SER A 1 102 ? -5.035 15.822 2.643 1.00 46.34 102 SER A N 1
ATOM 694 C CA . SER A 1 102 ? -6.351 15.533 2.067 1.00 46.34 102 SER A CA 1
ATOM 695 C C . SER A 1 102 ? -6.331 14.333 1.116 1.00 46.34 102 SER A C 1
ATOM 697 O O . SER A 1 102 ? -5.300 14.022 0.524 1.00 46.34 102 SER A O 1
ATOM 699 N N . ALA A 1 103 ? -7.491 13.698 0.904 1.00 45.00 103 ALA A N 1
ATOM 700 C CA . ALA A 1 103 ? -7.659 12.650 -0.109 1.00 45.00 103 ALA A CA 1
ATOM 701 C C . ALA A 1 103 ? -7.371 13.133 -1.546 1.00 45.00 103 ALA A C 1
ATOM 703 O O . ALA A 1 103 ? -7.010 12.350 -2.421 1.00 45.00 103 ALA A O 1
ATOM 704 N N . ASP A 1 104 ? -7.461 14.441 -1.763 1.00 45.19 104 ASP A N 1
ATOM 705 C CA . ASP A 1 104 ? -7.173 15.113 -3.025 1.00 45.19 104 ASP A CA 1
ATOM 706 C C . ASP A 1 104 ? -5.664 15.237 -3.302 1.00 45.19 104 ASP A C 1
ATOM 708 O O . ASP A 1 104 ? -5.235 15.218 -4.459 1.00 45.19 104 ASP A O 1
ATOM 712 N N . ASP A 1 105 ? -4.843 15.329 -2.252 1.00 47.59 105 ASP A N 1
ATOM 713 C CA . ASP A 1 105 ? -3.381 15.246 -2.351 1.00 47.59 105 ASP A CA 1
ATOM 714 C C . ASP A 1 105 ? -2.926 13.797 -2.594 1.00 47.59 105 ASP A C 1
ATOM 716 O O . ASP A 1 105 ? -1.922 13.575 -3.269 1.00 47.59 105 ASP A O 1
ATOM 720 N N . LEU A 1 106 ? -3.698 12.811 -2.109 1.00 51.59 106 LEU A N 1
ATOM 721 C CA . LEU A 1 106 ? -3.485 11.375 -2.352 1.00 51.59 106 LEU A CA 1
ATOM 722 C C . LEU A 1 106 ? -3.739 11.005 -3.805 1.00 51.59 106 LEU A C 1
ATOM 724 O O . LEU A 1 106 ? -2.895 10.386 -4.452 1.00 51.59 106 LEU A O 1
ATOM 728 N N . LEU A 1 107 ? -4.897 11.420 -4.326 1.00 49.22 107 LEU A N 1
ATOM 729 C CA . LEU A 1 107 ? -5.228 11.233 -5.729 1.00 49.22 107 LEU A CA 1
ATOM 730 C C . LEU A 1 107 ? -4.193 11.923 -6.604 1.00 49.22 107 LEU A C 1
ATOM 732 O O . LEU A 1 107 ? -3.826 11.357 -7.619 1.00 49.22 107 LEU A O 1
ATOM 736 N N . ARG A 1 108 ? -3.659 13.082 -6.198 1.00 51.88 108 ARG A N 1
ATOM 737 C CA . ARG A 1 108 ? -2.565 13.740 -6.917 1.00 51.88 108 ARG A CA 1
ATOM 738 C C . ARG A 1 108 ? -1.249 12.971 -6.828 1.00 51.88 108 ARG A C 1
ATOM 740 O O . ARG A 1 108 ? -0.728 12.633 -7.874 1.00 51.88 108 ARG A O 1
ATOM 747 N N . ALA A 1 109 ? -0.717 12.618 -5.661 1.00 51.59 109 ALA A N 1
ATOM 748 C CA . ALA A 1 109 ? 0.600 11.964 -5.563 1.00 51.59 109 ALA A CA 1
ATOM 749 C C . ALA A 1 109 ? 0.723 10.652 -6.371 1.00 51.59 109 ALA A C 1
ATOM 751 O O . ALA A 1 109 ? 1.822 10.298 -6.795 1.00 51.59 109 ALA A O 1
ATOM 752 N N . PHE A 1 110 ? -0.403 9.976 -6.621 1.00 58.38 110 PHE A N 1
ATOM 753 C CA . PHE A 1 110 ? -0.485 8.739 -7.402 1.00 58.38 110 PHE A CA 1
ATOM 754 C C . PHE A 1 110 ? -1.287 8.884 -8.706 1.00 58.38 110 PHE A C 1
ATOM 756 O O . PHE A 1 110 ? -1.538 7.893 -9.395 1.00 58.38 110 PHE A O 1
ATOM 763 N N . SER A 1 111 ? -1.691 10.105 -9.071 1.00 64.88 111 SER A N 1
ATOM 764 C CA . SER A 1 111 ? -2.331 10.358 -10.360 1.00 64.88 111 SER A CA 1
ATOM 765 C C . SER A 1 111 ? -1.261 10.370 -11.446 1.00 64.88 111 SER A C 1
ATOM 767 O O . SER A 1 111 ? -0.295 11.129 -11.340 1.00 64.88 111 SER A O 1
ATOM 769 N N . PRO A 1 112 ? -1.472 9.636 -12.552 1.00 57.38 112 PRO A N 1
ATOM 770 C CA . PRO A 1 112 ? -0.649 9.760 -13.754 1.00 57.38 112 PRO A CA 1
ATOM 771 C C . PRO A 1 112 ? -0.543 11.203 -14.278 1.00 57.38 112 PRO A C 1
ATOM 773 O O . PRO A 1 112 ? 0.376 11.520 -15.025 1.00 57.38 112 PRO A O 1
ATOM 776 N N . LEU A 1 113 ? -1.496 12.066 -13.908 1.00 60.53 113 LEU A N 1
ATOM 777 C CA . LEU A 1 113 ? -1.603 13.456 -14.350 1.00 60.53 113 LEU A CA 1
ATOM 778 C C . LEU A 1 113 ? -0.944 14.455 -13.391 1.00 60.53 113 LEU A C 1
ATOM 780 O O . LEU A 1 113 ? -0.918 15.648 -13.689 1.00 60.53 113 LEU A O 1
ATOM 784 N N . ALA A 1 114 ? -0.449 14.014 -12.236 1.00 62.91 114 ALA A N 1
ATOM 785 C CA . ALA A 1 114 ? 0.164 14.915 -11.274 1.00 62.91 114 ALA A CA 1
ATOM 786 C C . ALA A 1 114 ? 1.670 15.051 -11.480 1.00 62.91 114 ALA A C 1
ATOM 788 O O . ALA A 1 114 ? 2.389 14.081 -11.733 1.00 62.91 114 ALA A O 1
ATOM 789 N N . ASP A 1 115 ? 2.164 16.266 -11.269 1.00 70.19 115 ASP A N 1
ATOM 790 C CA . ASP A 1 115 ? 3.593 16.552 -11.245 1.00 70.19 115 ASP A CA 1
ATOM 791 C C . ASP A 1 115 ? 4.175 16.311 -9.842 1.00 70.19 115 ASP A C 1
ATOM 793 O O . ASP A 1 115 ? 4.587 17.229 -9.136 1.00 70.19 115 ASP A O 1
ATOM 797 N N . ALA A 1 116 ? 4.128 15.052 -9.398 1.00 80.00 116 ALA A N 1
ATOM 798 C CA . ALA A 1 116 ? 4.663 14.612 -8.110 1.00 80.00 116 ALA A CA 1
ATOM 799 C C . ALA A 1 116 ? 5.995 13.857 -8.286 1.00 80.00 116 ALA A C 1
ATOM 801 O O . ALA A 1 116 ? 6.175 13.193 -9.314 1.00 80.00 116 ALA A O 1
ATOM 802 N N . PRO A 1 117 ? 6.923 13.902 -7.306 1.00 86.81 117 PRO A N 1
ATOM 803 C CA . PRO A 1 117 ? 8.142 13.099 -7.340 1.00 86.81 117 PRO A CA 1
ATOM 804 C C . PRO A 1 117 ? 7.847 11.599 -7.448 1.00 86.81 117 PRO A C 1
ATOM 806 O O . PRO A 1 117 ? 6.947 11.095 -6.774 1.00 86.81 117 PRO A O 1
ATOM 809 N N . LEU A 1 118 ? 8.636 10.868 -8.242 1.00 89.56 118 LEU A N 1
ATOM 810 C CA . LEU A 1 118 ? 8.540 9.406 -8.338 1.00 89.56 118 LEU A CA 1
ATOM 811 C C . LEU A 1 118 ? 9.216 8.749 -7.115 1.00 89.56 118 LEU A C 1
ATOM 813 O O . LEU A 1 118 ? 10.309 8.194 -7.204 1.00 89.56 118 LEU A O 1
ATOM 817 N N . ASP A 1 119 ? 8.592 8.886 -5.947 1.00 86.25 119 ASP A N 1
ATOM 818 C CA . ASP A 1 119 ? 9.041 8.262 -4.695 1.00 86.25 119 ASP A CA 1
ATOM 819 C C . ASP A 1 119 ? 8.225 6.992 -4.401 1.00 86.25 119 ASP A C 1
ATOM 821 O O . ASP A 1 119 ? 8.791 5.910 -4.297 1.00 86.25 119 ASP A O 1
ATOM 825 N N . LEU A 1 120 ? 6.892 7.109 -4.369 1.00 84.19 120 LEU A N 1
ATOM 826 C CA . LEU A 1 120 ? 5.919 6.027 -4.126 1.00 84.19 120 LEU A CA 1
ATOM 827 C C . LEU A 1 120 ? 6.049 5.279 -2.783 1.00 84.19 120 LEU A C 1
ATOM 829 O O . LEU A 1 120 ? 5.201 4.434 -2.493 1.00 84.19 120 LEU A O 1
ATOM 833 N N . ARG A 1 121 ? 7.037 5.606 -1.940 1.00 82.31 121 ARG A N 1
ATOM 834 C CA . ARG A 1 121 ? 7.132 5.072 -0.578 1.00 82.31 121 ARG A CA 1
ATOM 835 C C . ARG A 1 121 ? 6.044 5.640 0.322 1.00 82.31 121 ARG A C 1
ATOM 837 O O . ARG A 1 121 ? 5.772 6.845 0.311 1.00 82.31 121 ARG A O 1
ATOM 844 N N . ALA A 1 122 ? 5.500 4.778 1.166 1.00 69.12 122 ALA A N 1
ATOM 845 C CA . ALA A 1 122 ? 4.631 5.167 2.262 1.00 69.12 122 ALA A CA 1
ATOM 846 C C . ALA A 1 122 ? 5.410 5.681 3.464 1.00 69.12 122 ALA A C 1
ATOM 848 O O . ALA A 1 122 ? 4.952 6.607 4.107 1.00 69.12 122 ALA A O 1
ATOM 849 N N . ASP A 1 123 ? 6.601 5.156 3.752 1.00 69.75 123 ASP A N 1
ATOM 850 C CA . ASP A 1 123 ? 7.511 5.753 4.729 1.00 69.75 123 ASP A CA 1
ATOM 851 C C . ASP A 1 123 ? 8.712 6.373 4.007 1.00 69.75 123 ASP A C 1
ATOM 853 O O . ASP A 1 123 ? 9.570 5.682 3.464 1.00 69.75 123 ASP A O 1
ATOM 857 N N . ARG A 1 124 ? 8.797 7.709 4.010 1.00 70.44 124 ARG A N 1
ATOM 858 C CA . ARG A 1 124 ? 9.908 8.433 3.369 1.00 70.44 124 ARG A CA 1
ATOM 859 C C . ARG A 1 124 ? 11.231 8.320 4.129 1.00 70.44 124 ARG A C 1
ATOM 861 O O . ARG A 1 124 ? 12.270 8.661 3.559 1.00 70.44 124 ARG A O 1
ATOM 868 N N . GLN A 1 125 ? 11.208 7.868 5.382 1.00 72.75 125 GLN A N 1
ATOM 869 C CA . GLN A 1 125 ? 12.397 7.696 6.222 1.00 72.75 125 GLN A CA 1
ATOM 870 C C . GLN A 1 125 ? 13.083 6.341 6.006 1.00 72.75 125 GLN A C 1
ATOM 872 O O . GLN A 1 125 ? 14.218 6.159 6.444 1.00 72.75 125 GLN A O 1
ATOM 877 N N . ARG A 1 126 ? 12.423 5.392 5.333 1.00 70.44 126 ARG A N 1
ATOM 878 C CA . ARG A 1 126 ? 12.915 4.023 5.129 1.00 70.44 126 ARG A CA 1
ATOM 879 C C . ARG A 1 126 ? 12.817 3.608 3.662 1.00 70.44 126 ARG A C 1
ATOM 881 O O . ARG A 1 126 ? 12.159 4.270 2.868 1.00 70.44 126 ARG A O 1
ATOM 888 N N . GLY A 1 127 ? 13.512 2.537 3.286 1.00 82.19 127 GLY A N 1
ATOM 889 C CA . GLY A 1 127 ? 13.472 1.985 1.927 1.00 82.19 127 GLY A CA 1
ATOM 890 C C . GLY A 1 127 ? 14.099 2.875 0.846 1.00 82.19 127 GLY A C 1
ATOM 891 O O . GLY A 1 127 ? 14.720 3.902 1.125 1.00 82.19 127 GLY A O 1
ATOM 892 N N . VAL A 1 128 ? 13.932 2.456 -0.409 1.00 88.69 128 VAL A N 1
ATOM 893 C CA . VAL A 1 128 ? 14.491 3.120 -1.596 1.00 88.69 128 VAL A CA 1
ATOM 894 C C . VAL A 1 128 ? 13.350 3.750 -2.406 1.00 88.69 128 VAL A C 1
ATOM 896 O O . VAL A 1 128 ? 12.387 3.048 -2.708 1.00 88.69 128 VAL A O 1
ATOM 899 N N . PRO A 1 129 ? 13.416 5.047 -2.769 1.00 90.25 129 PRO A N 1
ATOM 900 C CA . PRO A 1 129 ? 12.419 5.666 -3.641 1.00 90.25 129 PRO A CA 1
ATOM 901 C C . PRO A 1 129 ? 12.298 4.924 -4.976 1.00 90.25 129 PRO A C 1
ATOM 903 O O . PRO A 1 129 ? 13.311 4.513 -5.545 1.00 90.25 129 PRO A O 1
ATOM 906 N N . ALA A 1 130 ? 11.093 4.852 -5.541 1.00 92.31 130 ALA A N 1
ATOM 907 C CA . ALA A 1 130 ? 10.841 4.200 -6.828 1.00 92.31 130 ALA A CA 1
ATOM 908 C C . ALA A 1 130 ? 11.759 4.718 -7.948 1.00 92.31 130 ALA A C 1
ATOM 910 O O . ALA A 1 130 ? 12.296 3.931 -8.720 1.00 92.31 130 ALA A O 1
ATOM 911 N N . SER A 1 131 ? 12.003 6.031 -8.006 1.00 93.62 131 SER A N 1
ATOM 912 C CA . SER A 1 131 ? 12.953 6.648 -8.946 1.00 93.62 131 SER A CA 1
ATOM 913 C C . SER A 1 131 ? 14.380 6.120 -8.817 1.00 93.62 131 SER A C 1
ATOM 915 O O . SER A 1 131 ? 15.056 5.939 -9.826 1.00 93.62 131 SER A O 1
ATOM 917 N N . GLN A 1 132 ? 14.848 5.881 -7.592 1.00 94.62 132 GLN A N 1
ATOM 918 C CA . GLN A 1 132 ? 16.191 5.371 -7.343 1.00 94.62 132 GLN A CA 1
ATOM 919 C C . GLN A 1 132 ? 16.273 3.875 -7.639 1.00 94.62 132 GLN A C 1
ATOM 921 O O . GLN A 1 132 ? 17.236 3.445 -8.263 1.00 94.62 132 GLN A O 1
ATOM 926 N N . TRP A 1 133 ? 15.265 3.098 -7.241 1.00 95.75 133 TRP A N 1
ATOM 927 C CA . TRP A 1 133 ? 15.212 1.675 -7.569 1.00 95.75 133 TRP A CA 1
ATOM 928 C C . TRP A 1 133 ? 15.185 1.459 -9.088 1.00 95.75 133 TRP A C 1
ATOM 930 O O . TRP A 1 133 ? 16.001 0.709 -9.620 1.00 95.75 133 TRP A O 1
ATOM 940 N N . LEU A 1 134 ? 14.337 2.205 -9.804 1.00 96.06 134 LEU A N 1
ATOM 941 C CA . LEU A 1 134 ? 14.223 2.139 -11.262 1.00 96.06 134 LEU A CA 1
ATOM 942 C C . LEU A 1 134 ? 15.525 2.542 -11.976 1.00 96.06 134 LEU A C 1
ATOM 944 O O . LEU A 1 134 ? 15.791 2.074 -13.079 1.00 96.06 134 LEU A O 1
ATOM 948 N N . ALA A 1 135 ? 16.360 3.382 -11.354 1.00 94.62 135 ALA A N 1
ATOM 949 C CA . ALA A 1 135 ? 17.670 3.760 -11.888 1.00 94.62 135 ALA A CA 1
ATOM 950 C C . ALA A 1 135 ? 18.676 2.596 -11.927 1.00 94.62 135 ALA A C 1
ATOM 952 O O . ALA A 1 135 ? 19.592 2.623 -12.748 1.00 94.62 135 ALA A O 1
ATOM 953 N N . SER A 1 136 ? 18.511 1.597 -11.057 1.00 94.12 136 SER A N 1
ATOM 954 C CA . SER A 1 136 ? 19.382 0.417 -10.962 1.00 94.12 136 SER A CA 1
ATOM 955 C C . SER A 1 136 ? 18.714 -0.895 -11.378 1.00 94.12 136 SER A C 1
ATOM 957 O O . SER A 1 136 ? 19.401 -1.909 -11.436 1.00 94.12 136 SER A O 1
ATOM 959 N N . ALA A 1 137 ? 17.404 -0.888 -11.632 1.00 96.31 137 ALA A N 1
ATOM 960 C CA . ALA A 1 137 ? 16.640 -2.082 -11.969 1.00 96.31 137 ALA A CA 1
ATOM 961 C C . ALA A 1 137 ? 17.040 -2.659 -13.334 1.00 96.31 137 ALA A C 1
ATOM 963 O O . ALA A 1 137 ? 17.281 -1.931 -14.302 1.00 96.31 137 ALA A O 1
ATOM 964 N N . THR A 1 138 ? 17.060 -3.984 -13.409 1.00 97.69 138 THR A N 1
ATOM 965 C CA . THR A 1 138 ? 17.174 -4.739 -14.659 1.00 97.69 138 THR A CA 1
ATOM 966 C C . THR A 1 138 ? 15.824 -4.837 -15.372 1.00 97.69 138 THR A C 1
ATOM 968 O O . THR A 1 138 ? 14.761 -4.600 -14.786 1.00 97.69 138 THR A O 1
ATOM 971 N N . VAL A 1 139 ? 15.856 -5.192 -16.659 1.00 97.31 139 VAL A N 1
ATOM 972 C CA . VAL A 1 139 ? 14.638 -5.418 -17.453 1.00 97.31 139 VAL A CA 1
ATOM 973 C C . VAL A 1 139 ? 13.827 -6.563 -16.853 1.00 97.31 139 VAL A C 1
ATOM 975 O O . VAL A 1 139 ? 12.606 -6.467 -16.755 1.00 97.31 139 VAL A O 1
ATOM 978 N N . GLU A 1 140 ? 14.504 -7.616 -16.404 1.00 95.75 140 GLU A N 1
ATOM 979 C CA . GLU A 1 140 ? 13.904 -8.802 -15.806 1.00 95.75 140 GLU A CA 1
ATOM 980 C C . GLU A 1 140 ? 13.190 -8.469 -14.491 1.00 95.75 140 GLU A C 1
ATOM 982 O O . GLU A 1 140 ? 12.037 -8.861 -14.304 1.00 95.75 140 GLU A O 1
ATOM 987 N N . GLU A 1 141 ? 13.834 -7.699 -13.608 1.00 96.56 141 GLU A N 1
ATOM 988 C CA . GLU A 1 141 ? 13.235 -7.256 -12.342 1.00 96.56 141 GLU A CA 1
ATOM 989 C C . GLU A 1 141 ? 12.007 -6.380 -12.581 1.00 96.56 141 GLU A C 1
ATOM 991 O O . GLU A 1 141 ? 10.945 -6.629 -12.008 1.00 96.56 141 GLU A O 1
ATOM 996 N N . LEU A 1 142 ? 12.120 -5.373 -13.454 1.00 96.25 142 LEU A N 1
ATOM 997 C CA . LEU A 1 142 ? 10.994 -4.493 -13.748 1.00 96.25 142 LEU A CA 1
ATOM 998 C C . LEU A 1 142 ? 9.852 -5.265 -14.413 1.00 96.25 142 LEU A C 1
ATOM 1000 O O . LEU A 1 142 ? 8.701 -5.099 -14.020 1.00 96.25 142 LEU A O 1
ATOM 1004 N N . SER A 1 143 ? 10.151 -6.143 -15.370 1.00 95.00 143 SER A N 1
ATOM 1005 C CA . SER A 1 143 ? 9.150 -6.998 -16.011 1.00 95.00 143 SER A CA 1
ATOM 1006 C C . SER A 1 143 ? 8.415 -7.865 -14.993 1.00 95.00 143 SER A C 1
ATOM 1008 O O . SER A 1 143 ? 7.195 -8.001 -15.079 1.00 95.00 143 SER A O 1
ATOM 1010 N N . TRP A 1 144 ? 9.137 -8.448 -14.033 1.00 93.62 144 TRP A N 1
ATOM 1011 C CA . TRP A 1 144 ? 8.531 -9.254 -12.980 1.00 93.62 144 TRP A CA 1
ATOM 1012 C C . TRP A 1 144 ? 7.592 -8.418 -12.109 1.00 93.62 144 TRP A C 1
ATOM 1014 O O . TRP A 1 144 ? 6.447 -8.815 -11.921 1.00 93.62 144 TRP A O 1
ATOM 1024 N N . VAL A 1 145 ? 8.024 -7.233 -11.661 1.00 94.00 145 VAL A N 1
ATOM 1025 C CA . VAL A 1 145 ? 7.186 -6.316 -10.867 1.00 94.00 145 VAL A CA 1
ATOM 1026 C C . VAL A 1 145 ? 5.917 -5.925 -11.624 1.00 94.00 145 VAL A C 1
ATOM 1028 O O . VAL A 1 145 ? 4.819 -5.987 -11.072 1.00 94.00 145 VAL A O 1
ATOM 1031 N N . LEU A 1 146 ? 6.050 -5.540 -12.896 1.00 92.31 146 LEU A N 1
ATOM 1032 C CA . LEU A 1 146 ? 4.916 -5.134 -13.725 1.00 92.31 146 LEU A CA 1
ATOM 1033 C C . LEU A 1 146 ? 3.932 -6.282 -13.962 1.00 92.31 146 LEU A C 1
ATOM 1035 O O . LEU A 1 146 ? 2.727 -6.052 -13.954 1.00 92.31 146 LEU A O 1
ATOM 1039 N N . HIS A 1 147 ? 4.424 -7.503 -14.155 1.00 90.38 147 HIS A N 1
ATOM 1040 C CA . HIS A 1 147 ? 3.564 -8.665 -14.350 1.00 90.38 147 HIS A CA 1
ATOM 1041 C C . HIS A 1 1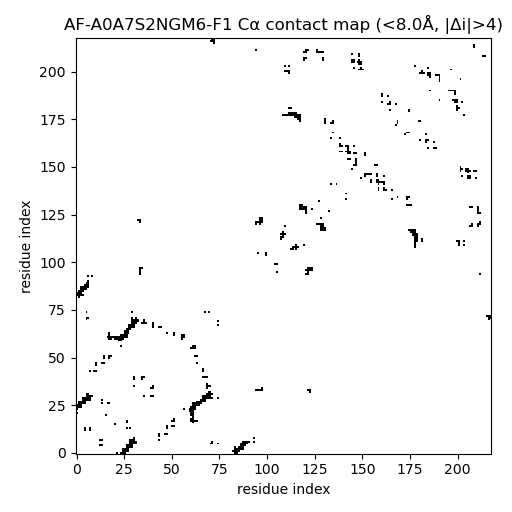47 ? 2.886 -9.103 -13.047 1.00 90.38 147 HIS A C 1
ATOM 1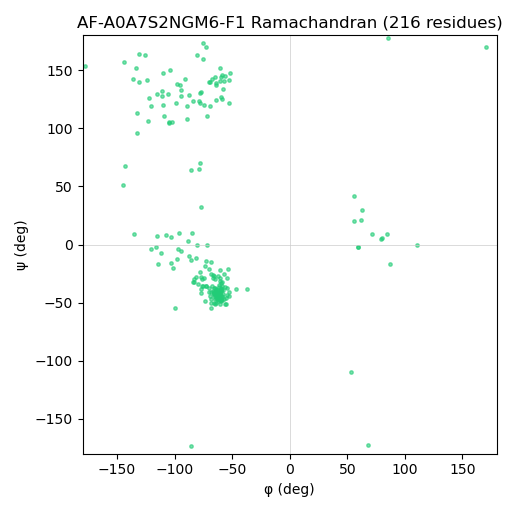043 O O . HIS A 1 147 ? 1.674 -9.289 -13.018 1.00 90.38 147 HIS A O 1
ATOM 1049 N N . ALA A 1 148 ? 3.652 -9.227 -11.962 1.00 88.50 148 ALA A N 1
ATOM 1050 C CA . ALA A 1 148 ? 3.151 -9.713 -10.683 1.00 88.50 148 ALA A CA 1
ATOM 1051 C C . ALA A 1 148 ? 2.123 -8.757 -10.062 1.00 88.50 148 ALA A C 1
ATOM 1053 O O . ALA A 1 148 ? 1.151 -9.211 -9.461 1.00 88.50 148 ALA A O 1
ATOM 1054 N N . TYR A 1 149 ? 2.326 -7.441 -10.204 1.00 87.88 149 TYR A N 1
ATOM 1055 C CA . TYR A 1 149 ? 1.559 -6.431 -9.466 1.00 87.88 149 TYR A CA 1
ATOM 1056 C C . TYR A 1 149 ? 0.779 -5.444 -10.349 1.00 87.88 149 TYR A C 1
ATOM 1058 O O . TYR A 1 149 ? 0.071 -4.588 -9.820 1.00 87.88 149 TYR A O 1
ATOM 1066 N N . GLY A 1 150 ? 0.904 -5.523 -11.678 1.00 77.94 150 GLY A N 1
ATOM 1067 C CA . GLY A 1 150 ? 0.275 -4.592 -12.626 1.00 77.94 150 GLY A CA 1
ATOM 1068 C C . GLY A 1 150 ? -1.058 -5.051 -13.218 1.00 77.94 150 GLY A C 1
ATOM 1069 O O . GLY A 1 150 ? -1.527 -4.421 -14.161 1.00 77.94 150 GLY A O 1
ATOM 1070 N N . GLU A 1 151 ? -1.662 -6.132 -12.708 1.00 73.69 151 GLU A N 1
ATOM 1071 C CA . GLU A 1 151 ? -2.949 -6.692 -13.189 1.00 73.69 151 GLU A CA 1
ATOM 1072 C C . GLU A 1 151 ? -2.964 -7.036 -14.702 1.00 73.69 151 GLU A C 1
ATOM 1074 O O . GLU A 1 151 ? -4.015 -7.137 -15.350 1.00 73.69 151 GLU A O 1
ATOM 1079 N N . ASP A 1 152 ? -1.773 -7.205 -15.283 1.00 66.50 152 ASP A N 1
ATOM 1080 C CA . ASP A 1 152 ? -1.548 -7.611 -16.662 1.00 66.50 152 ASP A CA 1
ATOM 1081 C C . ASP A 1 152 ? -1.090 -9.076 -16.700 1.00 66.50 152 ASP A C 1
ATOM 1083 O O . ASP A 1 152 ? 0.070 -9.392 -16.431 1.00 66.50 152 ASP A O 1
ATOM 1087 N N . ASP A 1 153 ? -1.997 -9.970 -17.102 1.00 65.81 153 ASP A N 1
ATOM 1088 C CA . ASP A 1 153 ? -1.763 -11.423 -17.146 1.00 65.81 153 ASP A CA 1
ATOM 1089 C C . ASP A 1 153 ? -0.801 -11.883 -18.262 1.00 65.81 153 ASP A C 1
ATOM 1091 O O . ASP A 1 153 ? -0.543 -13.078 -18.385 1.00 65.81 153 ASP A O 1
ATOM 1095 N N . ASP A 1 154 ? -0.272 -10.972 -19.091 1.00 82.94 154 ASP A N 1
ATOM 1096 C CA . ASP A 1 154 ? 0.648 -11.302 -20.189 1.00 82.94 154 ASP A CA 1
ATOM 1097 C C . ASP A 1 154 ? 2.109 -10.924 -19.859 1.00 82.94 154 ASP A C 1
ATOM 1099 O O . ASP A 1 154 ? 2.478 -9.743 -19.951 1.00 82.94 154 ASP A O 1
ATOM 1103 N N . PRO A 1 155 ? 2.979 -11.910 -19.555 1.00 85.25 155 PRO A N 1
ATOM 1104 C CA . PRO A 1 155 ? 4.394 -11.678 -19.269 1.00 85.25 155 PRO A CA 1
ATOM 1105 C C . PRO A 1 155 ? 5.147 -10.999 -20.419 1.00 85.25 155 PRO A C 1
ATOM 1107 O O . PRO A 1 155 ? 6.070 -10.221 -20.180 1.00 85.25 155 PRO A O 1
ATOM 1110 N N . LEU A 1 156 ? 4.767 -11.263 -21.677 1.00 88.00 156 LEU A N 1
ATOM 1111 C CA . LEU A 1 156 ? 5.438 -10.677 -22.844 1.00 88.00 156 LEU A CA 1
ATOM 1112 C C . LEU A 1 156 ? 5.160 -9.176 -22.951 1.00 88.00 156 LEU A C 1
ATOM 1114 O O . LEU A 1 156 ? 6.046 -8.401 -23.315 1.00 88.00 156 LEU A O 1
ATOM 1118 N N . SER A 1 157 ? 3.939 -8.756 -22.623 1.00 87.69 157 SER A N 1
ATOM 1119 C CA . SER A 1 157 ? 3.578 -7.340 -22.554 1.00 87.69 157 SER A CA 1
ATOM 1120 C C . SER A 1 157 ? 4.321 -6.616 -21.431 1.00 87.69 157 SER A C 1
ATOM 1122 O O . SER A 1 157 ? 4.794 -5.499 -21.650 1.00 87.69 157 SER A O 1
ATOM 1124 N N . ALA A 1 158 ? 4.465 -7.247 -20.261 1.00 90.88 158 ALA A N 1
ATOM 1125 C CA . ALA A 1 158 ? 5.236 -6.691 -19.149 1.00 90.88 158 ALA A CA 1
ATOM 1126 C C . ALA A 1 158 ? 6.718 -6.511 -19.517 1.00 90.88 158 ALA A C 1
ATOM 1128 O O . ALA A 1 158 ? 7.280 -5.442 -19.275 1.00 90.88 158 ALA A O 1
ATOM 1129 N N . LEU A 1 159 ? 7.311 -7.504 -20.189 1.00 93.44 159 LEU A N 1
ATOM 1130 C CA . LEU A 1 159 ? 8.697 -7.456 -20.655 1.00 93.44 159 LEU A CA 1
ATOM 1131 C C . LEU A 1 159 ? 8.931 -6.300 -21.631 1.00 93.44 159 LEU A C 1
ATOM 1133 O O . LEU A 1 159 ? 9.809 -5.469 -21.412 1.00 93.44 159 LEU A O 1
ATOM 1137 N N . ARG A 1 160 ? 8.092 -6.187 -22.668 1.00 92.94 160 ARG A N 1
ATOM 1138 C CA . ARG A 1 160 ? 8.183 -5.096 -23.655 1.00 92.94 160 ARG A CA 1
ATOM 1139 C C . ARG A 1 160 ? 8.035 -3.722 -23.010 1.00 92.94 160 ARG A C 1
ATOM 1141 O O . ARG A 1 160 ? 8.707 -2.772 -23.399 1.00 92.94 160 ARG A O 1
ATOM 1148 N N . LEU A 1 161 ? 7.136 -3.596 -22.034 1.00 93.00 161 LEU A N 1
ATOM 1149 C CA . LEU A 1 161 ? 6.940 -2.338 -21.324 1.00 93.00 161 LEU A CA 1
ATOM 1150 C C . LEU A 1 161 ? 8.157 -1.990 -20.454 1.00 93.00 161 LEU A C 1
ATOM 1152 O O . LEU A 1 161 ? 8.573 -0.831 -20.441 1.00 93.00 161 LEU A O 1
ATOM 1156 N N . ALA A 1 162 ? 8.750 -2.979 -19.781 1.00 95.75 162 ALA A N 1
ATOM 1157 C CA . ALA A 1 162 ? 9.969 -2.806 -18.999 1.00 95.75 162 ALA A CA 1
ATOM 1158 C C . ALA A 1 162 ? 11.150 -2.342 -19.867 1.00 95.75 162 ALA A C 1
ATOM 1160 O O . ALA A 1 162 ? 11.821 -1.371 -19.511 1.00 95.75 162 ALA A O 1
ATOM 1161 N N . GLU A 1 163 ? 11.348 -2.965 -21.034 1.00 96.38 163 GLU A N 1
ATOM 1162 C CA . GLU A 1 163 ? 12.356 -2.554 -22.021 1.00 96.38 163 GLU A CA 1
ATOM 1163 C C . GLU A 1 163 ? 12.172 -1.087 -22.421 1.00 96.38 163 GLU A C 1
ATOM 1165 O O . GLU A 1 163 ? 13.103 -0.293 -22.305 1.00 96.38 163 GLU A O 1
ATOM 1170 N N . VAL A 1 164 ? 10.953 -0.689 -22.809 1.00 96.31 164 VAL A N 1
ATOM 1171 C CA . VAL A 1 164 ? 10.666 0.691 -23.236 1.00 96.31 164 VAL A CA 1
ATOM 1172 C C . VAL A 1 164 ? 10.937 1.709 -22.124 1.00 96.31 164 VAL A C 1
ATOM 1174 O O . VAL A 1 164 ? 11.493 2.778 -22.392 1.00 96.31 164 VAL A O 1
ATOM 1177 N N . ILE A 1 165 ? 10.558 1.399 -20.881 1.00 96.31 165 ILE A N 1
ATOM 1178 C CA . ILE A 1 165 ? 10.792 2.281 -19.729 1.00 96.31 165 ILE A CA 1
ATOM 1179 C C . ILE A 1 165 ? 12.298 2.450 -19.483 1.00 96.31 165 ILE A C 1
ATOM 1181 O O . ILE A 1 165 ? 12.785 3.580 -19.372 1.00 96.31 165 ILE A O 1
ATOM 1185 N N . LEU A 1 166 ? 13.053 1.351 -19.418 1.00 97.31 166 LEU A N 1
ATOM 1186 C CA . LEU A 1 166 ? 14.482 1.405 -19.102 1.00 97.31 166 LEU A CA 1
ATOM 1187 C C . LEU A 1 166 ? 15.315 1.973 -20.256 1.00 97.31 166 LEU A C 1
ATOM 1189 O O . LEU A 1 166 ? 16.238 2.754 -20.010 1.00 97.31 166 LEU A O 1
ATOM 1193 N N . ASP A 1 167 ? 14.962 1.688 -21.509 1.00 97.25 167 ASP A N 1
ATOM 1194 C CA . ASP A 1 167 ? 15.608 2.298 -22.674 1.00 97.25 167 ASP A CA 1
ATOM 1195 C C . ASP A 1 167 ? 15.382 3.805 -22.719 1.00 97.25 167 ASP A C 1
ATOM 1197 O O . ASP A 1 167 ? 16.324 4.578 -22.932 1.00 97.25 167 ASP A O 1
ATOM 1201 N N . HIS A 1 168 ? 14.149 4.250 -22.466 1.00 96.94 168 HIS A N 1
ATOM 1202 C CA . HIS A 1 168 ? 13.860 5.673 -22.379 1.00 96.94 168 HIS A CA 1
ATOM 1203 C C . HIS A 1 168 ? 14.667 6.330 -21.253 1.00 96.94 168 HIS A C 1
ATOM 1205 O O . HIS A 1 168 ? 15.223 7.412 -21.461 1.00 96.94 168 HIS A O 1
ATOM 1211 N N . GLN A 1 169 ? 14.776 5.692 -20.084 1.00 95.94 169 GLN A N 1
ATOM 1212 C CA . GLN A 1 169 ? 15.599 6.186 -18.979 1.00 95.94 169 GLN A CA 1
ATOM 1213 C C . GLN A 1 169 ? 17.081 6.281 -19.353 1.00 95.94 169 GLN A C 1
ATOM 1215 O O . GLN A 1 169 ? 17.732 7.283 -19.059 1.00 95.94 169 GLN A O 1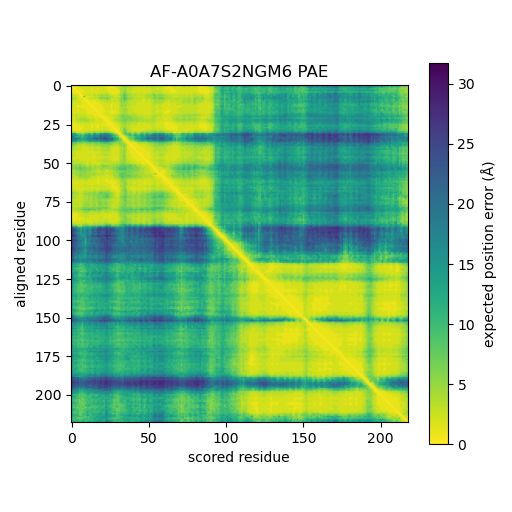
ATOM 1220 N N . ARG A 1 170 ? 17.621 5.268 -20.038 1.00 95.38 170 ARG A N 1
ATOM 1221 C CA . ARG A 1 170 ? 19.016 5.251 -20.495 1.00 95.38 170 ARG A CA 1
ATOM 1222 C C . ARG A 1 170 ? 19.323 6.418 -21.435 1.00 95.38 170 ARG A C 1
ATOM 1224 O O . ARG A 1 170 ? 20.406 6.988 -21.362 1.00 95.38 170 ARG A O 1
ATOM 1231 N N . LEU A 1 171 ? 18.374 6.779 -22.299 1.00 96.00 171 LEU A N 1
ATOM 1232 C CA . LEU A 1 171 ? 18.538 7.853 -23.283 1.00 96.00 171 LEU A CA 1
ATOM 1233 C C . LEU A 1 171 ? 18.278 9.256 -22.713 1.00 96.00 171 LEU A C 1
ATOM 1235 O O . LEU A 1 171 ? 18.895 10.216 -23.166 1.00 96.00 171 LEU A O 1
ATOM 1239 N N . ASN A 1 172 ? 17.372 9.390 -21.740 1.00 95.00 172 ASN 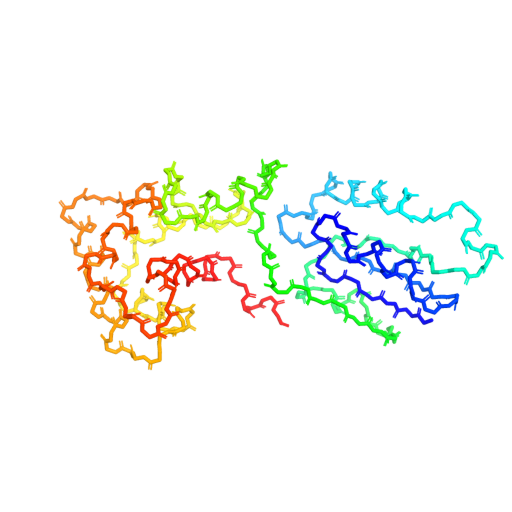A N 1
ATOM 1240 C CA . ASN A 1 172 ? 16.865 10.693 -21.281 1.00 95.00 172 ASN A CA 1
ATOM 1241 C C . ASN A 1 172 ? 17.208 11.020 -19.817 1.00 95.00 172 ASN A C 1
ATOM 1243 O O . ASN A 1 172 ? 16.878 12.103 -19.326 1.00 95.00 172 ASN A O 1
ATOM 1247 N N . GLY A 1 173 ? 17.875 10.103 -19.117 1.00 93.50 173 GLY A N 1
ATOM 1248 C CA . GLY A 1 173 ? 18.175 10.203 -17.695 1.00 93.50 173 GLY A CA 1
ATOM 1249 C C . GLY A 1 173 ? 17.043 9.692 -16.787 1.00 93.50 173 GLY A C 1
ATOM 1250 O O . GLY A 1 173 ? 15.981 9.284 -17.261 1.00 93.50 173 GLY A O 1
ATOM 1251 N N . PRO A 1 174 ? 17.266 9.708 -15.458 1.00 93.69 174 PRO A N 1
ATOM 1252 C CA . PRO A 1 174 ? 16.368 9.104 -14.475 1.00 93.69 174 PRO A CA 1
ATOM 1253 C C . PRO A 1 174 ? 14.995 9.784 -14.417 1.00 93.69 174 PRO A C 1
ATOM 1255 O O . PRO A 1 174 ? 14.882 11.016 -14.496 1.00 93.69 174 PRO A O 1
ATOM 1258 N N . TYR A 1 175 ? 13.948 8.989 -14.184 1.00 93.38 175 TYR A N 1
ATOM 1259 C CA . TYR A 1 175 ? 12.605 9.507 -13.937 1.00 93.38 175 TYR A CA 1
ATOM 1260 C C . TYR A 1 175 ? 12.536 10.217 -12.585 1.00 93.38 175 TYR A C 1
ATOM 1262 O O . TYR A 1 175 ? 12.748 9.619 -11.536 1.00 93.38 175 TYR A O 1
ATOM 1270 N N . ARG A 1 176 ? 12.208 11.513 -12.608 1.00 88.62 176 ARG A N 1
ATOM 1271 C CA . ARG A 1 176 ? 12.058 12.326 -11.388 1.00 88.62 176 ARG A CA 1
ATOM 1272 C C . ARG A 1 176 ? 10.610 12.558 -10.976 1.00 88.62 176 ARG A C 1
ATOM 1274 O O . ARG A 1 176 ? 10.376 12.883 -9.819 1.00 88.62 176 ARG A O 1
ATOM 1281 N N . SER A 1 177 ? 9.659 12.397 -11.894 1.00 88.31 177 SER A N 1
ATOM 1282 C CA . SER A 1 177 ? 8.240 12.637 -11.634 1.00 88.31 177 SER A CA 1
ATOM 1283 C C . SER A 1 177 ? 7.357 11.510 -12.160 1.00 88.31 177 SER A C 1
ATOM 1285 O O . SER A 1 177 ? 7.696 10.835 -13.137 1.00 88.31 177 SER A O 1
ATOM 1287 N N . VAL A 1 178 ? 6.209 11.341 -11.505 1.00 87.25 178 VAL A N 1
ATOM 1288 C CA . VAL A 1 178 ? 5.151 10.388 -11.865 1.00 87.25 178 VAL A CA 1
ATOM 1289 C C . VAL A 1 178 ? 4.641 10.653 -13.282 1.00 87.25 178 VAL A C 1
ATOM 1291 O O . VAL A 1 178 ? 4.555 9.725 -14.084 1.00 87.25 178 VAL A O 1
ATOM 1294 N N . SER A 1 179 ? 4.404 11.923 -13.621 1.00 86.12 179 SER A N 1
ATOM 1295 C CA . SER A 1 179 ? 3.964 12.370 -14.948 1.00 86.12 179 SER A CA 1
ATOM 1296 C C . SER A 1 179 ? 4.888 11.903 -16.079 1.00 86.12 179 SER A C 1
ATOM 1298 O O . SER A 1 179 ? 4.421 11.387 -17.093 1.00 86.12 179 SER A O 1
ATOM 1300 N N . LYS A 1 180 ? 6.212 11.997 -15.893 1.00 90.50 180 LYS A N 1
ATOM 1301 C CA . LYS A 1 180 ? 7.192 11.577 -16.908 1.00 90.50 180 LYS A CA 1
ATOM 1302 C C . LYS A 1 180 ? 7.165 10.075 -17.163 1.00 90.50 180 LYS A C 1
ATOM 1304 O O . LYS A 1 180 ? 7.237 9.659 -18.317 1.00 90.50 180 LYS A O 1
ATOM 1309 N N . LEU A 1 181 ? 7.075 9.265 -16.108 1.00 92.19 181 LEU A N 1
ATOM 1310 C CA . LEU A 1 181 ? 6.944 7.816 -16.262 1.00 92.19 181 LEU A CA 1
ATOM 1311 C C . LEU A 1 181 ? 5.604 7.472 -16.927 1.00 92.19 181 LEU A C 1
ATOM 1313 O O . LEU A 1 181 ? 5.567 6.696 -17.881 1.00 92.19 181 LEU A O 1
ATOM 1317 N N . ALA A 1 182 ? 4.519 8.107 -16.482 1.00 88.75 182 ALA A N 1
ATOM 1318 C CA . ALA A 1 182 ? 3.186 7.901 -17.032 1.00 88.75 182 ALA A CA 1
ATOM 1319 C C . ALA A 1 182 ? 3.097 8.229 -18.529 1.00 88.75 182 ALA A C 1
ATOM 1321 O O . ALA A 1 182 ? 2.455 7.492 -19.279 1.00 88.75 182 ALA A O 1
ATOM 1322 N N . ASP A 1 183 ? 3.773 9.286 -18.980 1.00 89.62 183 ASP A N 1
ATOM 1323 C CA . ASP A 1 183 ? 3.836 9.659 -20.391 1.00 89.62 183 ASP A CA 1
ATOM 1324 C C . ASP A 1 183 ? 4.530 8.608 -21.257 1.00 89.62 183 ASP A C 1
ATOM 1326 O O . ASP A 1 183 ? 4.086 8.345 -22.378 1.00 89.62 183 ASP A O 1
ATOM 1330 N N . VAL A 1 184 ? 5.601 7.993 -20.752 1.00 92.88 184 VAL A N 1
ATOM 1331 C CA . VAL A 1 184 ? 6.301 6.914 -21.461 1.00 92.88 184 VAL A CA 1
ATOM 1332 C C . VAL A 1 184 ? 5.422 5.673 -21.531 1.00 92.88 184 VAL A C 1
ATOM 1334 O O . VAL A 1 184 ? 5.225 5.131 -22.618 1.00 92.88 184 VAL A O 1
ATOM 1337 N N . VAL A 1 185 ? 4.811 5.284 -20.409 1.00 90.56 185 VAL A N 1
ATOM 1338 C CA . VAL A 1 185 ? 3.891 4.139 -20.359 1.00 90.56 185 VAL A CA 1
ATOM 1339 C C . VAL A 1 185 ? 2.716 4.337 -21.315 1.00 90.56 185 VAL A C 1
ATOM 1341 O O . VAL A 1 185 ? 2.384 3.429 -22.069 1.00 90.56 185 VAL A O 1
ATOM 1344 N N . ARG A 1 186 ? 2.123 5.535 -21.349 1.00 85.62 186 ARG A N 1
ATOM 1345 C CA . ARG A 1 186 ? 1.006 5.866 -22.247 1.00 85.62 186 ARG A CA 1
ATOM 1346 C C . ARG A 1 186 ? 1.374 5.717 -23.724 1.00 85.62 186 ARG A C 1
ATOM 1348 O O . ARG A 1 186 ? 0.540 5.291 -24.516 1.00 85.62 186 ARG A O 1
ATOM 1355 N N . LYS A 1 187 ? 2.599 6.088 -24.102 1.00 86.75 187 LYS A N 1
ATOM 1356 C CA . LYS A 1 187 ? 3.090 5.937 -25.481 1.00 86.75 187 LYS A CA 1
ATOM 1357 C C . LYS A 1 187 ? 3.376 4.476 -25.829 1.00 86.75 187 LYS A C 1
ATOM 1359 O O . LYS A 1 187 ? 3.162 4.083 -26.969 1.00 86.75 187 LYS A O 1
ATOM 1364 N N . ALA A 1 188 ? 3.858 3.698 -24.862 1.00 87.38 188 ALA A N 1
ATOM 1365 C CA . ALA A 1 188 ? 4.216 2.294 -25.039 1.00 87.38 188 ALA A CA 1
ATOM 1366 C C . ALA A 1 188 ? 2.991 1.367 -25.074 1.00 87.38 188 ALA A C 1
ATOM 1368 O O . ALA A 1 188 ? 2.951 0.411 -25.845 1.00 87.38 188 ALA A O 1
ATOM 1369 N N . LYS A 1 189 ? 1.988 1.659 -24.241 1.00 80.75 189 LYS A N 1
ATOM 1370 C CA . LYS A 1 189 ? 0.764 0.878 -24.088 1.00 80.75 189 LYS A CA 1
ATOM 1371 C C . LYS A 1 189 ? -0.442 1.823 -24.125 1.00 80.75 189 LYS A C 1
ATOM 1373 O O . LYS A 1 189 ? -0.777 2.423 -23.099 1.00 80.75 189 LYS A O 1
ATOM 1378 N N . PRO A 1 190 ? -1.089 1.986 -25.294 1.00 67.12 190 PRO A N 1
ATOM 1379 C CA . PRO A 1 190 ? -2.349 2.708 -25.388 1.00 67.12 190 PRO A CA 1
ATOM 1380 C C . PRO A 1 190 ? -3.396 2.032 -24.499 1.00 67.12 190 PRO A C 1
ATOM 1382 O O . PRO A 1 190 ? -3.388 0.809 -24.348 1.00 67.12 190 PRO A O 1
ATOM 1385 N N . ALA A 1 191 ? -4.295 2.817 -23.907 1.00 63.62 191 ALA A N 1
ATOM 1386 C CA . ALA A 1 191 ? -5.413 2.252 -23.164 1.00 63.62 191 ALA A CA 1
ATOM 1387 C C . ALA A 1 191 ? -6.254 1.378 -24.103 1.00 63.62 191 ALA A C 1
ATOM 1389 O O . ALA A 1 191 ? -6.657 1.830 -25.175 1.00 63.62 191 ALA A O 1
ATOM 1390 N N . THR A 1 192 ? -6.509 0.132 -23.712 1.00 58.25 192 THR A N 1
ATOM 1391 C CA . THR A 1 192 ? -7.516 -0.692 -24.373 1.00 58.25 192 THR A CA 1
ATOM 1392 C C . THR A 1 192 ? -8.890 -0.249 -23.880 1.00 58.25 192 THR A C 1
ATOM 1394 O O . THR A 1 192 ? -9.106 -0.113 -22.673 1.00 58.25 192 THR A O 1
ATOM 1397 N N . GLU A 1 193 ? -9.814 0.005 -24.811 1.00 51.44 193 GLU A N 1
ATOM 1398 C CA . GLU A 1 193 ? -11.179 0.469 -24.506 1.00 51.44 193 GLU A CA 1
ATOM 1399 C C . GLU A 1 193 ? -11.901 -0.466 -23.516 1.00 51.44 193 GLU A C 1
ATOM 1401 O O . GLU A 1 193 ? -12.672 0.001 -22.681 1.00 51.44 193 GLU A O 1
ATOM 1406 N N . ASP A 1 194 ? -11.555 -1.757 -23.525 1.00 52.00 194 ASP A N 1
ATOM 1407 C CA . ASP A 1 194 ? -12.183 -2.806 -22.714 1.00 52.00 194 ASP A CA 1
ATOM 1408 C C . ASP A 1 194 ? -11.931 -2.717 -21.200 1.00 52.00 194 ASP A C 1
ATOM 1410 O O . ASP A 1 194 ? -12.734 -3.236 -20.427 1.00 52.00 194 ASP A O 1
ATOM 1414 N N . LYS A 1 195 ? -10.833 -2.094 -20.738 1.00 54.44 195 LYS A N 1
ATOM 1415 C CA . LYS A 1 195 ? -10.478 -2.103 -19.301 1.00 54.44 195 LYS A CA 1
ATOM 1416 C C . LYS A 1 195 ? -10.790 -0.800 -18.565 1.00 54.44 195 LYS A C 1
ATOM 1418 O O . LYS A 1 195 ? -10.776 -0.800 -17.340 1.00 54.44 195 LYS A O 1
ATOM 1423 N N . GLY A 1 196 ? -11.030 0.317 -19.261 1.00 57.97 196 GLY A N 1
ATOM 1424 C CA . GLY A 1 196 ? -11.358 1.621 -18.651 1.00 57.97 196 GLY A CA 1
ATOM 1425 C C . GLY A 1 196 ? -10.313 2.210 -17.678 1.00 57.97 196 GLY A C 1
ATOM 1426 O O . GLY A 1 196 ? -10.495 3.320 -17.177 1.00 57.97 196 GLY A O 1
ATOM 1427 N N . ILE A 1 197 ? -9.212 1.502 -17.406 1.00 65.31 197 ILE A N 1
ATOM 1428 C CA . ILE A 1 197 ? -8.152 1.880 -16.470 1.00 65.31 197 ILE A CA 1
ATOM 1429 C C . ILE A 1 197 ? -6.929 2.332 -17.267 1.00 65.31 197 ILE A C 1
ATOM 1431 O O . ILE A 1 197 ? -6.450 1.645 -18.167 1.00 65.31 197 ILE A O 1
ATOM 1435 N N . HIS A 1 198 ? -6.402 3.507 -16.920 1.00 73.75 198 HIS A N 1
ATOM 1436 C CA . HIS A 1 198 ? -5.218 4.065 -17.563 1.00 73.75 198 HIS A CA 1
ATOM 1437 C C . HIS A 1 198 ? -3.989 3.163 -17.306 1.00 73.75 198 HIS A C 1
ATOM 1439 O O . HIS A 1 198 ? -3.639 2.982 -16.140 1.00 73.75 198 HIS A O 1
ATOM 1445 N N . PRO A 1 199 ? -3.262 2.669 -18.330 1.00 80.12 199 PRO A N 1
ATOM 1446 C CA . PRO A 1 199 ? -2.133 1.741 -18.153 1.00 80.12 199 PRO A CA 1
ATOM 1447 C C . PRO A 1 199 ? -1.040 2.244 -17.200 1.00 80.12 199 PRO A C 1
ATOM 1449 O O . PRO A 1 199 ? -0.517 1.492 -16.385 1.00 80.12 199 PRO A O 1
ATOM 1452 N N . ALA A 1 200 ? -0.746 3.549 -17.216 1.00 84.25 200 ALA A N 1
ATOM 1453 C CA . ALA A 1 200 ? 0.182 4.138 -16.245 1.00 84.25 200 ALA A CA 1
ATOM 1454 C C . ALA A 1 200 ? -0.267 3.989 -14.781 1.00 84.25 200 ALA A C 1
ATOM 1456 O O . ALA A 1 200 ? 0.582 3.915 -13.903 1.00 84.25 200 ALA A O 1
ATOM 1457 N N . LYS A 1 201 ? -1.575 3.927 -14.503 1.00 81.69 201 LYS A N 1
ATOM 1458 C CA . LYS A 1 201 ? -2.087 3.714 -13.144 1.00 81.69 201 LYS A CA 1
ATOM 1459 C C . LYS A 1 201 ? -1.706 2.323 -12.632 1.00 81.69 201 LYS A C 1
ATOM 1461 O O . LYS A 1 201 ? -1.266 2.218 -11.495 1.00 81.69 201 LYS A O 1
ATOM 1466 N N . LEU A 1 202 ? -1.799 1.304 -13.488 1.00 84.44 202 LEU A N 1
ATOM 1467 C CA . LEU A 1 202 ? -1.401 -0.071 -13.172 1.00 84.44 202 LEU A CA 1
ATOM 1468 C C . LEU A 1 202 ? 0.111 -0.186 -12.943 1.00 84.44 202 LEU A C 1
ATOM 1470 O O . LEU A 1 202 ? 0.547 -0.785 -11.968 1.00 84.44 202 LEU A O 1
ATOM 1474 N N . VAL A 1 203 ? 0.920 0.479 -13.773 1.00 89.38 203 VAL A N 1
ATOM 1475 C CA . VAL A 1 203 ? 2.379 0.543 -13.571 1.00 89.38 203 VAL A CA 1
ATOM 1476 C C . VAL A 1 203 ? 2.735 1.209 -12.240 1.00 89.38 203 VAL A C 1
ATOM 1478 O O . VAL A 1 203 ? 3.560 0.697 -11.489 1.00 89.38 203 VAL A O 1
ATOM 1481 N N . LEU A 1 204 ? 2.114 2.348 -11.923 1.00 88.12 204 LEU A N 1
ATOM 1482 C CA . LEU A 1 204 ? 2.363 3.050 -10.661 1.00 88.12 204 LEU A CA 1
ATOM 1483 C C . LEU A 1 204 ? 1.907 2.223 -9.453 1.00 88.12 204 LEU A C 1
ATOM 1485 O O . LEU A 1 204 ? 2.589 2.223 -8.432 1.00 88.12 204 LEU A O 1
ATOM 1489 N N . GLN A 1 205 ? 0.794 1.497 -9.575 1.00 84.62 205 GLN A N 1
ATOM 1490 C CA . GLN A 1 205 ? 0.323 0.548 -8.568 1.00 84.62 205 GLN A CA 1
ATOM 1491 C C . GLN A 1 205 ? 1.325 -0.589 -8.362 1.00 84.62 205 GLN A C 1
ATOM 1493 O O . GLN A 1 205 ? 1.676 -0.857 -7.217 1.00 84.62 205 GLN A O 1
ATOM 1498 N N . ALA A 1 206 ? 1.834 -1.189 -9.439 1.00 89.56 206 ALA A N 1
ATOM 1499 C CA . ALA A 1 206 ? 2.807 -2.273 -9.372 1.00 89.56 206 ALA A CA 1
ATOM 1500 C C . ALA A 1 206 ? 4.097 -1.849 -8.660 1.00 89.56 206 ALA A C 1
ATOM 1502 O O . ALA A 1 206 ? 4.562 -2.512 -7.733 1.00 89.56 206 ALA A O 1
ATOM 1503 N N . LEU A 1 207 ? 4.637 -0.689 -9.047 1.00 90.69 207 LEU A N 1
ATOM 1504 C CA . LEU A 1 207 ? 5.825 -0.115 -8.415 1.00 90.69 207 LEU A CA 1
ATOM 1505 C C . LEU A 1 207 ? 5.587 0.216 -6.940 1.00 90.69 207 LEU A C 1
ATOM 1507 O O . LEU A 1 207 ? 6.473 0.004 -6.119 1.00 90.69 207 LEU A O 1
ATOM 1511 N N . ARG A 1 208 ? 4.400 0.725 -6.595 1.00 85.88 208 ARG A N 1
ATOM 1512 C CA . ARG A 1 208 ? 4.023 1.033 -5.210 1.00 85.88 208 ARG A CA 1
ATOM 1513 C C . ARG A 1 208 ? 3.957 -0.239 -4.362 1.00 85.88 208 ARG A C 1
ATOM 1515 O O . ARG A 1 208 ? 4.559 -0.259 -3.293 1.00 85.88 208 ARG A O 1
ATOM 1522 N N . ILE A 1 209 ? 3.301 -1.287 -4.867 1.00 83.75 209 ILE A N 1
ATOM 1523 C CA . ILE A 1 209 ? 3.212 -2.589 -4.191 1.00 83.75 209 ILE A CA 1
ATOM 1524 C C . ILE A 1 209 ? 4.612 -3.134 -3.911 1.00 83.75 209 ILE A C 1
ATOM 1526 O O . ILE A 1 209 ? 4.916 -3.512 -2.784 1.00 83.75 209 ILE A O 1
ATOM 1530 N N . PHE A 1 210 ? 5.485 -3.094 -4.918 1.00 90.19 210 PHE A N 1
ATOM 1531 C CA . PHE A 1 210 ? 6.855 -3.576 -4.796 1.00 90.19 210 PHE A CA 1
ATOM 1532 C C . PHE A 1 210 ? 7.699 -2.759 -3.806 1.00 90.19 210 PHE A C 1
ATOM 1534 O O . PHE A 1 210 ? 8.318 -3.322 -2.910 1.00 90.19 210 PHE A O 1
ATOM 1541 N N . VAL A 1 211 ? 7.722 -1.428 -3.938 1.00 86.69 211 VAL A N 1
ATOM 1542 C CA . VAL A 1 211 ? 8.576 -0.552 -3.112 1.00 86.69 211 VAL A CA 1
ATOM 1543 C C . VAL A 1 211 ? 8.183 -0.585 -1.634 1.00 86.69 211 VAL A C 1
ATOM 1545 O O . VAL A 1 211 ? 9.041 -0.394 -0.772 1.00 86.69 211 VAL A O 1
ATOM 1548 N N . ASN A 1 212 ? 6.906 -0.825 -1.337 1.00 80.00 212 ASN A N 1
ATOM 1549 C CA . ASN A 1 212 ? 6.403 -0.894 0.033 1.00 80.00 212 ASN A CA 1
ATOM 1550 C C . ASN A 1 212 ? 6.302 -2.328 0.583 1.00 80.00 212 ASN A C 1
ATOM 1552 O O . ASN A 1 212 ? 5.963 -2.478 1.754 1.00 80.00 212 ASN A O 1
ATOM 1556 N N . GLY A 1 213 ? 6.587 -3.360 -0.223 1.00 80.00 213 GLY A N 1
ATOM 1557 C CA . GLY A 1 213 ? 6.437 -4.763 0.179 1.00 80.00 213 GLY A CA 1
ATOM 1558 C C . GLY A 1 213 ? 5.019 -5.089 0.653 1.00 80.00 213 GLY A C 1
ATOM 1559 O O . GLY A 1 213 ? 4.834 -5.707 1.697 1.00 80.00 213 GLY A O 1
ATOM 1560 N N . GLU A 1 214 ? 4.003 -4.565 -0.041 1.00 71.62 214 GLU A N 1
ATOM 1561 C CA . GLU A 1 214 ? 2.626 -4.543 0.479 1.00 71.62 214 GLU A CA 1
ATOM 1562 C C . GLU A 1 214 ? 2.014 -5.938 0.615 1.00 71.62 214 GLU A C 1
ATOM 1564 O O . GLU A 1 214 ? 1.154 -6.142 1.467 1.00 71.62 214 GLU A O 1
ATOM 1569 N N . LEU A 1 215 ? 2.439 -6.890 -0.220 1.00 69.12 215 LEU A N 1
ATOM 1570 C CA . LEU A 1 215 ? 1.918 -8.256 -0.186 1.00 69.12 215 LEU A CA 1
ATOM 1571 C C . LEU A 1 215 ? 2.610 -9.115 0.868 1.00 69.12 215 LEU A C 1
ATOM 1573 O O . LEU A 1 215 ? 1.976 -9.997 1.429 1.00 69.12 215 LEU A O 1
ATOM 1577 N N . GLU A 1 216 ? 3.875 -8.845 1.179 1.00 68.62 216 GLU A N 1
ATOM 1578 C CA . GLU A 1 216 ? 4.599 -9.506 2.266 1.00 68.62 216 GLU A CA 1
ATOM 1579 C C . GLU A 1 216 ? 4.049 -9.125 3.653 1.00 68.62 216 GLU A C 1
ATOM 1581 O O . GLU A 1 216 ? 4.363 -9.782 4.642 1.00 68.62 216 GLU A O 1
ATOM 1586 N N . GLN A 1 217 ? 3.243 -8.061 3.732 1.00 59.34 217 GLN A N 1
ATOM 1587 C CA . GLN A 1 217 ? 2.588 -7.588 4.957 1.00 59.34 217 GLN A CA 1
ATOM 1588 C C . GLN A 1 217 ? 1.222 -8.243 5.229 1.00 59.34 217 GLN A C 1
ATOM 1590 O O . GLN A 1 217 ? 0.658 -7.994 6.300 1.00 59.34 217 GLN A O 1
ATOM 1595 N N . LEU A 1 218 ? 0.675 -9.005 4.272 1.00 60.12 218 LEU A N 1
ATOM 1596 C CA . LEU A 1 218 ? -0.610 -9.710 4.380 1.00 60.12 218 LEU A CA 1
ATOM 1597 C C . LEU A 1 218 ? -0.456 -11.112 4.967 1.00 60.12 218 LEU A C 1
ATOM 1599 O O . LEU A 1 218 ? -1.330 -11.475 5.787 1.00 60.12 218 LEU A O 1
#

Organism: NCBI:txid1333877

Secondary structure (DSSP, 8-state):
-EEEES--TTSHHHHHHHHHSPTT-EEEEE--TTS-SHHHHHHHHHHHHHHSPTTTTTTT--EEEEEE---HHHHHHHTTTPPEEEEE---SS--PPTT--SHHHHHHHT-TTS--BS---S-TTSS--HHHHHHH--HHHHHHHHHHHSS---HHHHHHHHHHHHHHHHHH----BHHHHHHHHHHHSPPPTTT-S-HHHHHHHHHHHHHHTTTTT-

Foldseek 3Di:
DEEEEQQCPQNPVVLVCQVDPDFLYEYEYEQAPLQLPPVNQVNSVVVQVVSHDVCCVVVRTYHYPGYHSHHLQCVCVVCVPPDHPYYDDDLPPSQAAPPPPDVVVVCQCLPLPHFHFQFLHSYPVDFGGLQRCLQPDDLVRQLCLCCVQLPDVDSVLSSQLSCQQSVCCVVPNTGTGSNVSLVSQCVSDPDDPVPPDRSSSSSSRSSNCVRHVSVVSD

Radius of gyration: 20.44 Å; Cα contacts (8 Å, |Δi|>4): 355; chains: 1; bounding box: 44×33×57 Å